Protein AF-A0A7Z2QSH8-F1 (afdb_monomer)

Structure (mmCIF, N/CA/C/O backbone):
data_AF-A0A7Z2QSH8-F1
#
_entry.id   AF-A0A7Z2QSH8-F1
#
loop_
_atom_site.group_PDB
_atom_site.id
_atom_site.type_symbol
_atom_site.label_atom_id
_atom_site.label_alt_id
_atom_site.label_comp_id
_atom_site.label_asym_id
_atom_site.label_entity_id
_atom_site.label_seq_id
_atom_site.pdbx_PDB_ins_code
_atom_site.Cartn_x
_atom_site.Cartn_y
_atom_site.Cartn_z
_atom_site.occupancy
_atom_site.B_iso_or_equiv
_atom_site.auth_seq_id
_atom_site.auth_comp_id
_atom_site.auth_asym_id
_atom_site.auth_atom_id
_atom_site.pdbx_PDB_model_num
ATOM 1 N N . MET A 1 1 ? 43.595 1.011 24.361 1.00 40.81 1 MET A N 1
ATOM 2 C CA . MET A 1 1 ? 42.381 0.171 24.296 1.00 40.81 1 MET A CA 1
ATOM 3 C C . MET A 1 1 ? 41.184 1.075 24.529 1.00 40.81 1 MET A C 1
ATOM 5 O O . MET A 1 1 ? 41.007 1.563 25.635 1.00 40.81 1 MET A O 1
ATOM 9 N N . THR A 1 2 ? 40.444 1.408 23.477 1.00 38.88 2 THR A N 1
ATOM 10 C CA . THR A 1 2 ? 39.217 2.214 23.573 1.00 38.88 2 THR A CA 1
ATOM 11 C C . THR A 1 2 ? 38.091 1.318 24.111 1.00 38.88 2 THR A C 1
ATOM 13 O O . THR A 1 2 ? 38.008 0.173 23.664 1.00 38.88 2 THR A O 1
ATOM 16 N N . PRO A 1 3 ? 37.235 1.763 25.050 1.00 52.69 3 PRO A N 1
ATOM 17 C CA . PRO A 1 3 ? 36.197 0.900 25.604 1.00 52.69 3 PRO A CA 1
ATOM 18 C C . PRO A 1 3 ? 35.146 0.595 24.534 1.00 52.69 3 PRO A C 1
ATOM 20 O O . PRO A 1 3 ? 34.620 1.510 23.894 1.00 52.69 3 PRO A O 1
ATOM 23 N N . VAL A 1 4 ? 34.825 -0.687 24.355 1.00 52.12 4 VAL A N 1
ATOM 24 C CA . VAL A 1 4 ? 33.659 -1.125 23.581 1.00 52.12 4 VAL A CA 1
ATOM 25 C C . VAL A 1 4 ? 32.424 -0.566 24.286 1.00 52.12 4 VAL A C 1
ATOM 27 O O . VAL A 1 4 ? 32.137 -0.923 25.425 1.00 52.12 4 VAL A O 1
ATOM 30 N N . LYS A 1 5 ? 31.719 0.368 23.639 1.00 51.75 5 LYS A N 1
ATOM 31 C CA . LYS A 1 5 ? 30.438 0.889 24.132 1.00 51.75 5 LYS A CA 1
ATOM 32 C C . LYS A 1 5 ? 29.437 -0.266 24.184 1.00 51.75 5 LYS A C 1
ATOM 34 O O . LYS A 1 5 ? 28.943 -0.698 23.142 1.00 51.75 5 LYS A O 1
ATOM 39 N N . ASP A 1 6 ? 29.138 -0.737 25.390 1.00 58.06 6 ASP A N 1
ATOM 40 C CA . ASP A 1 6 ? 28.085 -1.717 25.636 1.00 58.06 6 ASP A CA 1
ATOM 41 C C . ASP A 1 6 ? 26.741 -1.147 25.147 1.00 58.06 6 ASP A C 1
ATOM 43 O O . ASP A 1 6 ? 26.195 -0.180 25.683 1.00 58.06 6 ASP A O 1
ATOM 47 N N . SER A 1 7 ? 26.271 -1.689 24.025 1.00 60.16 7 SER A N 1
ATOM 48 C CA . SER A 1 7 ? 25.094 -1.216 23.286 1.00 60.16 7 SER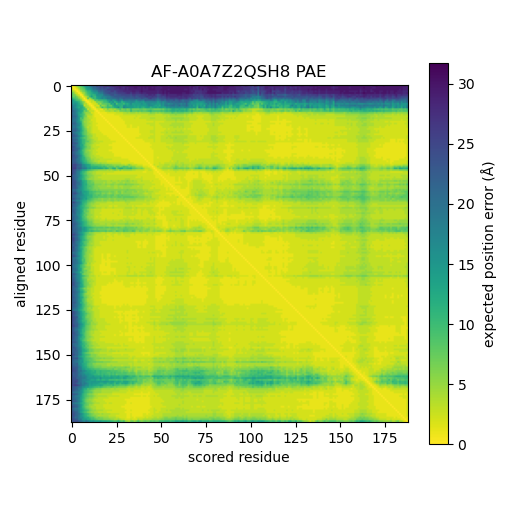 A CA 1
ATOM 49 C C . SER A 1 7 ? 23.837 -2.037 23.613 1.00 60.16 7 SER A C 1
ATOM 51 O O . SER A 1 7 ? 22.763 -1.782 23.059 1.00 60.16 7 SER A O 1
ATOM 53 N N . SER A 1 8 ? 23.955 -2.999 24.533 1.00 63.28 8 SER A N 1
ATOM 54 C CA . SER A 1 8 ? 22.965 -4.047 24.801 1.00 63.28 8 SER A CA 1
ATOM 55 C C . SER A 1 8 ? 21.590 -3.528 25.261 1.00 63.28 8 SER A C 1
ATOM 57 O O . SER A 1 8 ? 20.583 -3.965 24.702 1.00 63.28 8 SER A O 1
ATOM 59 N N . PRO A 1 9 ? 21.475 -2.534 26.170 1.00 70.44 9 PRO A N 1
ATOM 60 C CA . PRO A 1 9 ? 20.163 -2.058 26.630 1.00 70.44 9 PRO A CA 1
ATOM 61 C C . PRO A 1 9 ? 19.365 -1.328 25.539 1.00 70.44 9 PRO A C 1
ATOM 63 O O . PRO A 1 9 ? 18.140 -1.437 25.461 1.00 70.44 9 PRO A O 1
ATOM 66 N N . LYS A 1 10 ? 20.059 -0.584 24.663 1.00 68.62 10 LYS A N 1
ATOM 67 C CA . LYS A 1 10 ? 19.419 0.146 23.560 1.00 68.62 10 LYS A CA 1
ATOM 68 C C . LYS A 1 10 ? 18.902 -0.811 22.490 1.00 68.62 10 LYS A C 1
ATOM 70 O O . LYS A 1 10 ? 17.779 -0.616 22.031 1.00 68.62 10 LYS A O 1
ATOM 75 N N . ALA A 1 11 ? 19.669 -1.845 22.140 1.00 71.69 11 ALA A N 1
ATOM 76 C CA . ALA A 1 11 ? 19.260 -2.846 21.155 1.00 71.69 11 ALA A CA 1
ATOM 77 C C . ALA A 1 11 ? 17.982 -3.592 21.586 1.00 71.69 11 ALA A C 1
ATOM 79 O O . ALA A 1 11 ? 17.024 -3.646 20.818 1.00 71.69 11 ALA A O 1
ATOM 80 N N . VAL A 1 12 ? 17.913 -4.043 22.846 1.00 74.88 12 VAL A N 1
ATOM 81 C CA . VAL A 1 12 ? 16.718 -4.701 23.414 1.00 74.88 12 VAL A CA 1
ATOM 82 C C . VAL A 1 12 ? 15.492 -3.778 23.375 1.00 74.88 12 VAL A C 1
ATOM 84 O O . VAL A 1 12 ? 14.397 -4.195 23.006 1.00 74.88 12 VAL A O 1
ATOM 87 N N . SER A 1 13 ? 15.669 -2.488 23.687 1.00 80.94 13 SER A N 1
ATOM 88 C CA . SER A 1 13 ? 14.565 -1.518 23.645 1.00 80.94 13 SER A CA 1
ATOM 89 C C . SER A 1 13 ? 14.037 -1.225 22.231 1.00 80.94 13 SER A C 1
ATOM 91 O O . SER A 1 13 ? 12.863 -0.884 22.075 1.00 80.94 13 SER A O 1
ATOM 93 N N . VAL A 1 14 ? 14.887 -1.331 21.202 1.00 85.00 14 VAL A N 1
ATOM 94 C CA . VAL A 1 14 ? 14.492 -1.142 19.796 1.00 85.00 14 VAL A CA 1
ATOM 95 C C . VAL A 1 14 ? 13.719 -2.356 19.300 1.00 85.00 14 VAL A C 1
ATOM 97 O O . VAL A 1 14 ? 12.641 -2.184 18.734 1.00 85.00 14 VAL A O 1
ATOM 100 N N . ASP A 1 15 ? 14.209 -3.562 19.580 1.00 90.00 15 ASP A N 1
ATOM 101 C CA . ASP A 1 15 ? 13.538 -4.804 19.191 1.00 90.00 15 ASP A CA 1
ATOM 102 C C . ASP A 1 15 ? 12.129 -4.902 19.803 1.00 90.00 15 ASP A C 1
ATOM 104 O O . ASP A 1 15 ? 11.154 -5.141 19.091 1.00 90.00 15 ASP A O 1
ATOM 108 N N . ALA A 1 16 ? 11.969 -4.556 21.086 1.00 93.75 16 ALA A N 1
ATOM 109 C CA . ALA A 1 16 ? 10.652 -4.510 21.727 1.00 93.75 16 ALA A CA 1
ATOM 110 C C . ALA A 1 16 ? 9.677 -3.529 21.039 1.00 93.75 16 ALA A C 1
ATOM 112 O O . ALA A 1 16 ? 8.488 -3.822 20.882 1.00 93.75 16 ALA A O 1
ATOM 113 N N . LYS A 1 17 ? 10.162 -2.364 20.584 1.00 95.75 17 LYS A N 1
ATOM 114 C CA . LYS A 1 17 ? 9.340 -1.395 19.835 1.00 95.75 17 LYS A CA 1
ATOM 115 C C . LYS A 1 17 ? 8.949 -1.929 18.460 1.00 95.75 17 LYS A C 1
ATOM 117 O O . LYS A 1 17 ? 7.797 -1.769 18.060 1.00 95.75 17 LYS A O 1
ATOM 122 N N . GLN A 1 18 ? 9.883 -2.567 17.760 1.00 97.38 18 GLN A N 1
ATOM 123 C CA . GLN A 1 18 ? 9.642 -3.171 16.451 1.00 97.38 18 GLN A CA 1
ATOM 124 C C . GLN A 1 18 ? 8.636 -4.324 16.553 1.00 97.38 18 GLN A C 1
ATOM 126 O O . GLN A 1 18 ? 7.674 -4.369 15.789 1.00 97.38 18 GLN A O 1
ATOM 131 N N . GLN A 1 19 ? 8.786 -5.200 17.549 1.00 97.06 19 GLN A N 1
ATOM 132 C CA . GLN A 1 19 ? 7.832 -6.269 17.859 1.00 97.06 19 GLN A CA 1
ATOM 133 C C . GLN A 1 19 ? 6.434 -5.723 18.134 1.00 97.06 19 GLN A C 1
ATOM 135 O O . GLN A 1 19 ? 5.462 -6.186 17.534 1.00 97.06 19 GLN A O 1
ATOM 140 N N . LYS A 1 20 ? 6.332 -4.695 18.985 1.00 97.75 20 LYS A N 1
ATOM 141 C CA . LYS A 1 20 ? 5.057 -4.033 19.267 1.00 97.75 20 LYS A CA 1
ATOM 142 C C . LYS A 1 20 ? 4.430 -3.471 17.992 1.00 97.75 20 LYS A C 1
ATOM 144 O O . LYS A 1 20 ? 3.243 -3.676 17.759 1.00 97.75 20 LYS A O 1
ATOM 149 N N . ARG A 1 21 ? 5.222 -2.812 17.139 1.00 98.12 21 ARG A N 1
ATOM 150 C CA . ARG A 1 21 ? 4.737 -2.257 15.871 1.00 98.12 21 ARG A CA 1
ATOM 151 C C . ARG A 1 21 ? 4.165 -3.342 14.955 1.00 98.12 21 ARG A C 1
ATOM 153 O O . ARG A 1 21 ? 3.065 -3.168 14.436 1.00 98.12 21 ARG A O 1
ATOM 160 N N . ARG A 1 22 ? 4.869 -4.472 14.810 1.00 98.12 22 ARG A N 1
ATOM 161 C CA . ARG A 1 22 ? 4.390 -5.630 14.035 1.00 98.12 22 ARG A CA 1
ATOM 162 C C . ARG A 1 22 ? 3.078 -6.176 14.593 1.00 98.12 22 AR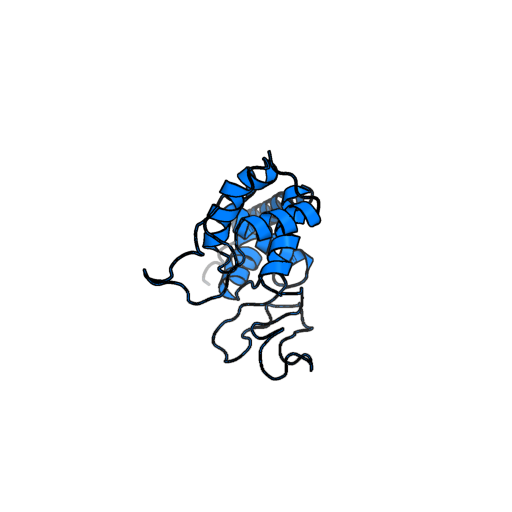G A C 1
ATOM 164 O O . ARG A 1 22 ? 2.153 -6.409 13.825 1.00 98.12 22 ARG A O 1
ATOM 171 N N . ALA A 1 23 ? 2.986 -6.335 15.913 1.00 98.25 23 ALA A N 1
ATOM 172 C CA . ALA A 1 23 ? 1.783 -6.837 16.571 1.00 98.25 23 ALA A CA 1
ATOM 173 C C . ALA A 1 23 ? 0.573 -5.913 16.358 1.00 98.25 23 ALA A C 1
ATOM 175 O O . ALA A 1 23 ? -0.503 -6.389 16.006 1.00 98.25 23 ALA A O 1
ATOM 176 N N . GLU A 1 24 ? 0.750 -4.597 16.500 1.00 98.31 24 GLU A N 1
ATOM 177 C CA . GLU A 1 24 ? -0.326 -3.634 16.240 1.00 98.31 24 GLU A CA 1
ATOM 178 C C . GLU A 1 24 ? -0.782 -3.673 14.771 1.00 98.31 24 GLU A C 1
ATOM 180 O O . GLU A 1 24 ? -1.979 -3.660 14.493 1.00 98.31 24 GLU A O 1
ATOM 185 N N . ASN A 1 25 ? 0.152 -3.755 13.819 1.00 98.50 25 ASN A N 1
ATOM 186 C CA . ASN A 1 25 ? -0.191 -3.807 12.395 1.00 98.50 25 ASN A CA 1
ATOM 187 C C . ASN A 1 25 ? -0.875 -5.130 12.021 1.00 98.50 25 ASN A C 1
ATOM 189 O O . ASN A 1 25 ? -1.852 -5.121 11.271 1.00 98.50 25 ASN A O 1
ATOM 193 N N . ALA A 1 26 ? -0.431 -6.247 12.601 1.00 98.38 26 ALA A N 1
ATOM 194 C CA . ALA A 1 26 ? -1.089 -7.540 12.459 1.00 98.38 26 ALA A CA 1
ATOM 195 C C . ALA A 1 26 ? -2.509 -7.542 13.048 1.00 98.38 26 ALA A C 1
ATOM 197 O O . ALA A 1 26 ? -3.390 -8.218 12.518 1.00 98.38 26 ALA A O 1
ATOM 198 N N . GLU A 1 27 ? -2.762 -6.772 14.110 1.00 98.50 27 GLU A N 1
ATOM 199 C CA . GLU A 1 27 ? -4.108 -6.619 14.665 1.00 98.50 27 GLU A CA 1
ATOM 200 C C . GLU A 1 27 ? -5.034 -5.876 13.695 1.00 98.50 27 GLU A C 1
ATOM 202 O O . GLU A 1 27 ? -6.140 -6.342 13.422 1.00 98.50 27 GLU A O 1
ATOM 207 N N . PHE A 1 28 ? -4.569 -4.783 13.080 1.00 98.50 28 PHE A N 1
ATOM 208 C CA . PHE A 1 28 ? -5.354 -4.080 12.060 1.00 98.50 28 PHE A CA 1
ATOM 209 C C . PHE A 1 28 ? -5.682 -4.961 10.855 1.00 98.50 28 PHE A C 1
ATOM 211 O O . PHE A 1 28 ? -6.788 -4.864 10.326 1.00 98.50 28 PHE A O 1
ATOM 218 N N . LEU A 1 29 ? -4.780 -5.866 10.458 1.00 97.94 29 LEU A N 1
ATOM 219 C CA . LEU A 1 29 ? -5.052 -6.827 9.387 1.00 97.94 29 LEU A CA 1
ATOM 220 C C . LEU A 1 29 ? -6.231 -7.754 9.695 1.00 97.94 29 LEU A C 1
ATOM 222 O O . LEU A 1 29 ? -6.793 -8.311 8.763 1.00 97.94 29 LEU A O 1
ATOM 226 N N . LYS A 1 30 ? -6.651 -7.935 10.952 1.00 98.06 30 LYS A N 1
ATOM 227 C CA . LYS A 1 30 ? -7.844 -8.739 11.280 1.00 98.06 30 LYS A CA 1
ATOM 228 C C . LYS A 1 30 ? -9.151 -8.003 10.981 1.00 98.06 30 LYS A C 1
ATOM 230 O O . LYS A 1 30 ? -10.191 -8.644 10.841 1.00 98.06 30 LYS A O 1
ATOM 235 N N . ASN A 1 31 ? -9.118 -6.676 10.869 1.00 98.38 31 ASN A N 1
ATOM 236 C CA . ASN A 1 31 ? -10.303 -5.880 10.584 1.00 98.38 31 ASN A CA 1
ATOM 237 C C . ASN A 1 31 ? -10.725 -6.044 9.112 1.00 98.38 31 ASN A C 1
ATOM 239 O O . ASN A 1 31 ? -9.942 -5.806 8.192 1.00 98.38 31 ASN A O 1
ATOM 243 N N . LYS A 1 32 ? -11.993 -6.409 8.882 1.00 98.00 32 LYS A N 1
ATOM 244 C CA . LYS A 1 32 ? -12.532 -6.655 7.534 1.00 98.00 32 LYS A CA 1
ATOM 245 C C . LYS A 1 32 ? -12.439 -5.444 6.598 1.00 98.00 32 LYS A C 1
ATOM 247 O O . LYS A 1 32 ? -12.162 -5.619 5.420 1.00 98.00 32 LYS A O 1
ATOM 252 N N . ASN A 1 33 ? -12.626 -4.229 7.118 1.00 98.38 33 ASN A N 1
ATOM 253 C CA . ASN A 1 33 ? -12.543 -3.006 6.324 1.00 98.38 33 ASN A CA 1
ATOM 254 C C . ASN A 1 33 ? -11.089 -2.734 5.927 1.00 98.38 33 ASN A C 1
ATOM 256 O O . ASN A 1 33 ? -10.820 -2.324 4.805 1.00 98.38 33 ASN A O 1
ATOM 260 N N . VAL A 1 34 ? -10.136 -3.025 6.818 1.00 98.56 34 VAL A N 1
ATOM 261 C CA . VAL A 1 34 ? -8.708 -2.925 6.493 1.00 98.56 34 VAL A CA 1
ATOM 262 C C . VAL A 1 34 ? -8.348 -3.900 5.376 1.00 98.56 34 VAL A C 1
ATOM 264 O O . VAL A 1 34 ? -7.791 -3.473 4.368 1.00 98.56 34 VAL A O 1
ATOM 267 N N . LYS A 1 35 ? -8.733 -5.177 5.502 1.00 98.19 35 LYS A N 1
ATOM 268 C CA . LYS A 1 35 ? -8.505 -6.189 4.455 1.00 98.19 35 LYS A CA 1
ATOM 269 C C . LYS A 1 35 ? -9.119 -5.792 3.112 1.00 98.19 35 LYS A C 1
ATOM 271 O O . LYS A 1 35 ? -8.401 -5.732 2.121 1.00 98.19 35 LYS A O 1
ATOM 276 N N . ALA A 1 36 ? -10.402 -5.430 3.104 1.00 98.38 36 ALA A N 1
ATOM 277 C CA . ALA A 1 36 ? -11.101 -5.025 1.887 1.00 98.38 36 ALA A CA 1
ATOM 278 C C . ALA A 1 36 ? -10.431 -3.823 1.203 1.00 98.38 36 ALA A C 1
ATOM 280 O O . ALA A 1 36 ? -10.360 -3.753 -0.023 1.00 98.38 36 ALA A O 1
ATOM 281 N N . PHE A 1 37 ? -9.891 -2.880 1.979 1.00 98.50 37 PHE A N 1
ATOM 282 C CA . PHE A 1 37 ? -9.163 -1.742 1.425 1.00 98.50 37 PHE A CA 1
ATOM 283 C C . PHE A 1 37 ? -7.803 -2.124 0.842 1.00 98.50 37 PHE A C 1
ATOM 285 O O . PHE A 1 37 ? -7.431 -1.602 -0.203 1.00 98.50 37 PHE A O 1
ATOM 292 N N . LEU A 1 38 ? -7.065 -3.040 1.476 1.00 98.31 38 LEU A N 1
ATOM 293 C CA . LEU A 1 38 ? -5.823 -3.568 0.904 1.00 98.31 38 LEU A CA 1
ATOM 294 C C . LEU A 1 38 ? -6.093 -4.301 -0.418 1.00 98.31 38 LEU A C 1
ATOM 296 O O . LEU A 1 38 ? -5.362 -4.109 -1.389 1.00 98.31 38 LEU A O 1
ATOM 300 N N . ASP A 1 39 ? -7.175 -5.072 -0.490 1.00 98.06 39 ASP A N 1
ATOM 301 C CA . ASP A 1 39 ? -7.598 -5.732 -1.728 1.00 98.06 39 ASP A CA 1
ATOM 302 C C . ASP A 1 39 ? -8.000 -4.713 -2.806 1.00 98.06 39 ASP A C 1
ATOM 304 O O . ASP A 1 39 ? -7.620 -4.848 -3.970 1.00 98.06 39 ASP A O 1
ATOM 308 N N . THR A 1 40 ? -8.668 -3.630 -2.398 1.00 98.00 40 THR A N 1
ATOM 309 C CA . THR A 1 40 ? -8.990 -2.495 -3.275 1.00 98.00 40 THR A CA 1
ATOM 310 C C . THR A 1 40 ? -7.727 -1.838 -3.826 1.00 98.00 40 THR A C 1
ATOM 312 O O . THR A 1 40 ? -7.629 -1.650 -5.036 1.00 98.00 40 THR A O 1
ATOM 315 N N . LEU A 1 41 ? -6.741 -1.538 -2.969 1.00 96.56 41 LEU A N 1
ATOM 316 C CA . LEU A 1 41 ? -5.447 -0.974 -3.374 1.00 96.56 41 LEU A CA 1
ATOM 317 C C . LEU A 1 41 ? -4.749 -1.861 -4.407 1.00 96.56 41 LEU A C 1
ATOM 319 O O . LEU A 1 41 ? -4.290 -1.362 -5.429 1.00 96.56 41 LEU A O 1
ATOM 323 N N . ALA A 1 42 ? -4.708 -3.172 -4.167 1.00 94.44 42 ALA A N 1
ATOM 324 C CA . ALA A 1 42 ? -4.097 -4.123 -5.090 1.00 94.44 42 ALA A CA 1
ATOM 325 C C . ALA A 1 42 ? -4.743 -4.079 -6.482 1.00 94.44 42 ALA A C 1
ATOM 327 O O . ALA A 1 42 ? -4.044 -4.087 -7.497 1.00 94.44 42 ALA A O 1
ATOM 328 N N . GLN A 1 43 ? -6.077 -4.003 -6.524 1.00 94.38 43 GLN A N 1
ATOM 329 C CA . GLN A 1 43 ? -6.822 -3.939 -7.774 1.00 94.38 43 GLN A CA 1
ATOM 330 C C . GLN A 1 43 ? -6.579 -2.624 -8.523 1.00 94.38 43 GLN A C 1
ATOM 332 O O . GLN A 1 43 ? -6.318 -2.666 -9.724 1.00 94.38 43 GLN A O 1
ATOM 337 N N . VAL A 1 44 ? -6.636 -1.473 -7.844 1.00 92.56 44 VAL A N 1
ATOM 338 C CA . VAL A 1 44 ? -6.479 -0.164 -8.510 1.00 92.56 44 VAL A CA 1
ATOM 339 C C . VAL A 1 44 ? -5.035 0.126 -8.925 1.00 92.56 44 VAL A C 1
ATOM 341 O O . VAL A 1 44 ? -4.817 0.792 -9.931 1.00 92.56 44 VAL A O 1
ATOM 344 N N . GLU A 1 45 ? -4.048 -0.401 -8.198 1.00 86.62 45 GLU A N 1
ATOM 345 C CA . GLU A 1 45 ? -2.627 -0.306 -8.568 1.00 86.62 45 GLU A CA 1
ATOM 346 C C . GLU A 1 45 ? -2.237 -1.325 -9.659 1.00 86.62 45 GLU A C 1
ATOM 348 O O . GLU A 1 45 ? -1.161 -1.229 -10.250 1.00 86.62 45 GLU A O 1
ATOM 353 N N . GLY A 1 46 ? -3.084 -2.329 -9.929 1.00 83.75 46 GLY A N 1
ATOM 354 C CA . GLY A 1 46 ? -2.798 -3.400 -10.891 1.00 83.75 46 GLY A CA 1
ATOM 355 C C . GLY A 1 46 ? -1.633 -4.310 -10.474 1.00 83.75 46 GLY A C 1
ATOM 356 O O . GLY A 1 46 ? -1.008 -4.959 -11.319 1.00 83.75 46 GLY A O 1
ATOM 357 N N . GLY A 1 47 ? -1.312 -4.335 -9.178 1.00 81.00 47 GLY A N 1
ATOM 358 C CA . GLY A 1 47 ? -0.194 -5.075 -8.608 1.00 81.00 47 GLY A CA 1
ATOM 359 C C . GLY A 1 47 ? -0.591 -6.461 -8.099 1.00 81.00 47 GLY A C 1
ATOM 360 O O . GLY A 1 47 ? -1.695 -6.691 -7.614 1.00 81.00 47 GLY A O 1
ATOM 361 N N . ASN A 1 48 ? 0.357 -7.392 -8.136 1.00 93.06 48 ASN A N 1
ATOM 362 C CA . ASN A 1 48 ? 0.329 -8.604 -7.318 1.00 93.06 48 ASN A CA 1
ATOM 363 C C . ASN A 1 48 ? 1.570 -8.627 -6.413 1.00 93.06 48 ASN A C 1
ATOM 365 O O . ASN A 1 48 ? 2.446 -7.770 -6.543 1.00 93.06 48 ASN A O 1
ATOM 369 N N . TYR A 1 49 ? 1.663 -9.600 -5.506 1.00 97.56 49 TYR A N 1
ATOM 370 C CA . TYR A 1 49 ? 2.774 -9.682 -4.549 1.00 97.56 49 TYR A CA 1
ATOM 371 C C . TYR A 1 49 ? 4.165 -9.781 -5.189 1.00 97.56 49 TYR A C 1
ATOM 373 O O . TYR A 1 49 ? 5.142 -9.470 -4.518 1.00 97.56 49 TYR A O 1
ATOM 381 N N . HIS A 1 50 ? 4.253 -10.121 -6.474 1.00 97.31 50 HIS A N 1
ATOM 382 C CA . HIS A 1 50 ? 5.490 -10.323 -7.227 1.00 97.31 50 HIS A CA 1
ATOM 383 C C . HIS A 1 50 ? 5.658 -9.337 -8.386 1.00 97.31 50 HIS A C 1
ATOM 385 O O . HIS A 1 50 ? 6.543 -9.514 -9.220 1.00 97.31 50 HIS A O 1
ATOM 391 N N . ALA A 1 51 ? 4.824 -8.300 -8.471 1.00 96.50 51 ALA A N 1
ATOM 392 C CA . ALA A 1 51 ? 4.836 -7.339 -9.568 1.00 96.50 51 ALA A CA 1
ATOM 393 C C . ALA A 1 51 ? 5.901 -6.259 -9.349 1.00 96.50 51 ALA A C 1
ATOM 395 O O . ALA A 1 51 ? 6.028 -5.701 -8.266 1.00 96.50 51 ALA A O 1
ATOM 396 N 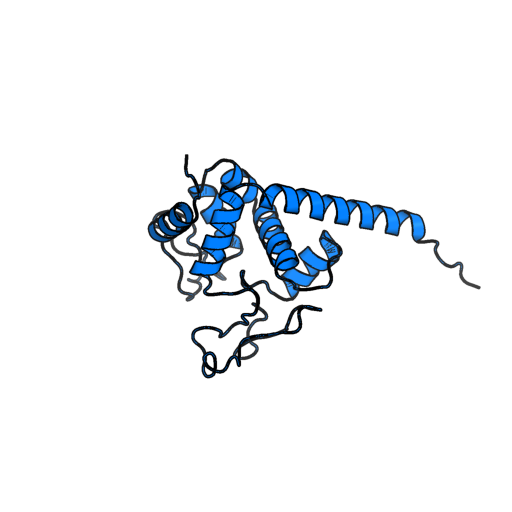N . LYS A 1 52 ? 6.639 -5.895 -10.392 1.00 96.31 52 LYS A N 1
ATOM 397 C CA . LYS A 1 52 ? 7.469 -4.684 -10.432 1.00 96.31 52 LYS A CA 1
ATOM 398 C C . LYS A 1 52 ? 6.760 -3.626 -11.266 1.00 96.31 52 LYS A C 1
ATOM 400 O O . LYS A 1 52 ? 5.920 -3.957 -12.104 1.00 96.31 52 LYS A O 1
ATOM 405 N N . PHE A 1 53 ? 7.139 -2.362 -11.100 1.00 93.75 53 PHE A N 1
ATOM 406 C CA . PHE A 1 53 ? 6.681 -1.304 -11.998 1.00 93.75 53 PHE A CA 1
ATOM 407 C C . PHE A 1 53 ? 6.863 -1.710 -13.473 1.00 93.75 53 PHE A C 1
ATOM 409 O O . PHE A 1 53 ? 7.932 -2.191 -13.858 1.00 93.75 53 PHE A O 1
ATOM 416 N N . GLY A 1 54 ? 5.818 -1.544 -14.285 1.00 91.38 54 GLY A N 1
ATOM 417 C CA . GLY A 1 54 ? 5.753 -2.047 -15.664 1.00 91.38 54 GLY A CA 1
ATOM 418 C C . GLY A 1 54 ? 4.964 -3.348 -15.836 1.00 91.38 54 GLY A C 1
ATOM 419 O O . GLY A 1 54 ? 4.613 -3.705 -16.963 1.00 91.38 54 GLY A O 1
ATOM 420 N N . TYR A 1 55 ? 4.641 -4.053 -14.750 1.00 92.00 55 TYR A N 1
ATOM 421 C CA . TYR A 1 55 ? 3.719 -5.185 -14.802 1.00 92.00 55 TYR A CA 1
ATOM 422 C C . TYR A 1 55 ? 2.342 -4.742 -15.331 1.00 92.00 55 TYR A C 1
ATOM 424 O O . TYR A 1 55 ? 1.855 -3.668 -14.994 1.00 92.00 55 TYR A O 1
ATOM 432 N N . GLY A 1 56 ? 1.738 -5.547 -16.209 1.00 90.62 56 GLY A N 1
ATOM 433 C CA . GLY A 1 56 ? 0.425 -5.284 -16.811 1.00 90.62 56 GLY A CA 1
ATOM 434 C C . GLY A 1 56 ? 0.408 -4.365 -18.042 1.00 90.62 56 GLY A C 1
ATOM 435 O O . GLY A 1 56 ? -0.535 -4.449 -18.825 1.00 90.62 56 GLY A O 1
ATOM 436 N N . TRP A 1 57 ? 1.437 -3.539 -18.276 1.00 91.12 57 TRP A N 1
ATOM 437 C CA . TRP A 1 57 ? 1.398 -2.549 -19.370 1.00 91.12 57 TRP A CA 1
ATOM 438 C C . TRP A 1 57 ? 2.706 -2.362 -20.148 1.00 91.12 57 TRP A C 1
ATOM 440 O O . TRP A 1 57 ? 2.662 -2.047 -21.337 1.00 91.12 57 TRP A O 1
ATOM 450 N N . ALA A 1 58 ? 3.875 -2.577 -19.542 1.00 93.00 58 ALA A N 1
ATOM 451 C CA . ALA A 1 58 ? 5.143 -2.347 -20.228 1.00 93.00 58 ALA A CA 1
ATOM 452 C C . ALA A 1 58 ? 5.539 -3.519 -21.138 1.00 93.00 58 ALA A C 1
ATOM 454 O O . ALA A 1 58 ? 5.204 -4.680 -20.890 1.00 93.00 58 ALA A O 1
ATOM 455 N N . ALA A 1 59 ? 6.326 -3.241 -22.181 1.00 94.88 59 ALA A N 1
ATOM 456 C CA . ALA A 1 59 ? 6.821 -4.273 -23.091 1.00 94.88 59 ALA A CA 1
ATOM 457 C C . ALA A 1 59 ? 7.508 -5.426 -22.327 1.00 94.88 59 ALA A C 1
ATOM 459 O O . ALA A 1 59 ? 8.375 -5.202 -21.477 1.00 94.88 59 ALA A O 1
ATOM 460 N N . GLY A 1 60 ? 7.104 -6.664 -22.626 1.00 91.56 60 GLY A N 1
ATOM 461 C CA . GLY A 1 60 ? 7.592 -7.873 -21.951 1.00 91.56 60 GLY A CA 1
ATOM 462 C C . GLY A 1 60 ? 6.857 -8.252 -20.656 1.00 91.56 60 GLY A C 1
ATOM 463 O O . GLY A 1 60 ? 7.226 -9.244 -20.036 1.00 91.56 60 GLY A O 1
ATOM 464 N N . TRP A 1 61 ? 5.807 -7.534 -20.230 1.00 92.25 61 TRP A N 1
ATOM 465 C CA . TRP A 1 61 ? 5.072 -7.911 -19.010 1.00 92.25 61 TRP A CA 1
ATOM 466 C C . TRP A 1 61 ? 4.468 -9.321 -19.090 1.00 92.25 61 TRP A C 1
ATOM 468 O O . TRP A 1 61 ? 4.555 -10.077 -18.127 1.00 92.25 61 TRP A O 1
ATOM 478 N N . LYS A 1 62 ? 3.943 -9.714 -20.261 1.00 93.06 62 LYS A N 1
ATOM 479 C CA . LYS A 1 62 ? 3.365 -11.050 -20.495 1.00 93.06 62 LYS A CA 1
ATOM 480 C C . LYS A 1 62 ? 4.381 -12.189 -20.372 1.00 93.06 62 LYS A C 1
ATOM 482 O O . LYS A 1 62 ? 3.977 -13.327 -20.184 1.00 93.06 62 LYS A O 1
ATOM 487 N N . SER A 1 63 ? 5.680 -11.897 -20.473 1.00 93.94 63 SER A N 1
ATOM 488 C CA . SER A 1 63 ? 6.748 -12.886 -20.290 1.00 93.94 63 SER A CA 1
ATOM 489 C C . SER A 1 63 ? 7.304 -12.907 -18.861 1.00 93.94 63 SER A C 1
ATOM 491 O O . SER A 1 63 ? 8.364 -13.483 -18.642 1.00 93.94 63 SER A O 1
ATOM 493 N N . GLY A 1 64 ? 6.671 -12.212 -17.908 1.00 92.25 64 GLY A N 1
ATOM 494 C CA . GLY A 1 64 ? 7.165 -12.107 -16.530 1.00 92.25 64 GLY A CA 1
ATOM 495 C C . GLY A 1 64 ? 8.388 -11.198 -16.366 1.00 92.25 64 GLY A C 1
ATOM 496 O O . GLY A 1 64 ? 9.030 -11.200 -15.324 1.00 92.25 64 GLY A O 1
ATOM 497 N N . LYS A 1 65 ? 8.739 -10.376 -17.367 1.00 95.00 65 LYS A N 1
ATOM 498 C CA . LYS A 1 65 ? 9.920 -9.492 -17.280 1.00 95.00 65 LYS A CA 1
ATOM 499 C C . LYS A 1 65 ? 9.853 -8.521 -16.094 1.00 95.00 65 LYS A C 1
ATOM 501 O O . LYS A 1 65 ? 10.877 -8.151 -15.529 1.00 95.00 65 LYS A O 1
ATOM 506 N N . TRP A 1 66 ? 8.643 -8.096 -15.740 1.00 95.81 66 TRP A N 1
ATOM 507 C CA . TRP A 1 66 ? 8.377 -7.139 -14.667 1.00 95.81 66 TRP A CA 1
ATOM 508 C C . TRP A 1 66 ? 7.838 -7.836 -13.419 1.00 95.81 66 TRP A C 1
ATOM 510 O O . TRP A 1 66 ? 6.944 -7.313 -12.763 1.00 95.81 66 TRP A O 1
ATOM 520 N N . THR A 1 67 ? 8.369 -9.017 -13.101 1.00 96.88 67 THR A N 1
ATOM 521 C CA . THR A 1 67 ? 8.089 -9.729 -11.851 1.00 96.88 67 THR A CA 1
ATOM 522 C C . THR A 1 67 ? 9.374 -10.070 -11.097 1.00 96.88 67 THR A C 1
ATOM 524 O O . THR A 1 67 ? 10.478 -9.878 -11.609 1.00 96.88 67 THR A O 1
ATOM 527 N N . PHE A 1 68 ? 9.246 -10.558 -9.867 1.00 97.62 68 PHE A N 1
ATOM 528 C CA . PHE A 1 68 ? 10.352 -11.075 -9.058 1.00 97.62 68 PHE A CA 1
ATOM 529 C C . PHE A 1 68 ? 9.936 -12.350 -8.320 1.00 97.62 68 PHE A C 1
ATOM 531 O O . PHE A 1 68 ? 8.752 -12.570 -8.095 1.00 97.62 68 PHE A O 1
ATOM 538 N N . SER A 1 69 ? 10.906 -13.185 -7.949 1.00 97.25 69 SER A N 1
ATOM 539 C CA . SER A 1 69 ? 10.683 -14.410 -7.164 1.00 97.25 69 SER A CA 1
ATOM 540 C C . SER A 1 69 ? 11.496 -14.458 -5.870 1.00 97.25 69 SER A C 1
ATOM 542 O O . SER A 1 69 ? 11.173 -15.232 -4.979 1.00 97.25 69 SER A O 1
ATOM 544 N N . ASP A 1 70 ? 12.561 -13.660 -5.772 1.00 97.94 70 ASP A N 1
ATOM 545 C CA . ASP A 1 70 ? 13.332 -13.507 -4.542 1.00 97.94 70 ASP A CA 1
ATOM 546 C C . ASP A 1 70 ? 12.650 -12.477 -3.637 1.00 97.94 70 ASP A C 1
ATOM 548 O O . ASP A 1 70 ? 12.561 -11.296 -3.974 1.00 97.94 70 ASP A O 1
ATOM 552 N N . GLU A 1 71 ? 12.160 -12.951 -2.498 1.00 98.38 71 GLU A N 1
ATOM 553 C CA . GLU A 1 71 ? 11.501 -12.148 -1.470 1.00 98.38 71 GLU A CA 1
ATOM 554 C C . GLU A 1 71 ? 12.435 -11.826 -0.298 1.00 98.38 71 GLU A C 1
ATOM 556 O O . GLU A 1 71 ? 12.009 -11.192 0.662 1.00 98.38 71 GLU A O 1
ATOM 561 N N . SER A 1 72 ? 13.708 -12.236 -0.332 1.00 98.31 72 SER A N 1
ATOM 562 C CA . SER A 1 72 ? 14.651 -11.980 0.768 1.00 98.31 72 SER A CA 1
ATOM 563 C C . SER A 1 72 ? 14.983 -10.496 0.951 1.00 98.31 72 SER A C 1
ATOM 565 O O . SER A 1 72 ? 15.525 -10.099 1.980 1.00 98.31 72 SER A O 1
ATOM 567 N N . THR A 1 73 ? 14.654 -9.667 -0.043 1.00 98.44 73 THR A N 1
ATOM 568 C CA . THR A 1 73 ? 14.842 -8.220 -0.037 1.00 98.44 73 THR A CA 1
ATOM 569 C C . THR A 1 73 ? 13.894 -7.547 -1.033 1.00 98.44 73 THR A C 1
ATOM 571 O O . THR A 1 73 ? 13.259 -8.201 -1.858 1.00 98.44 73 THR A O 1
ATOM 574 N N . HIS A 1 74 ? 13.810 -6.216 -1.006 1.00 98.38 74 HIS A N 1
ATOM 575 C CA . HIS A 1 74 ? 13.051 -5.474 -2.010 1.00 98.38 74 HIS A CA 1
ATOM 576 C C . HIS A 1 74 ? 13.679 -5.640 -3.416 1.00 98.38 74 HIS A C 1
ATOM 578 O O . HIS A 1 74 ? 14.858 -5.313 -3.594 1.00 98.38 74 HIS A O 1
ATOM 584 N N . PRO A 1 75 ? 12.909 -5.979 -4.470 1.00 97.94 75 PRO A N 1
ATOM 585 C CA . PRO A 1 75 ? 13.416 -6.399 -5.793 1.00 97.94 75 PRO A CA 1
ATOM 586 C C . PRO A 1 75 ? 14.051 -5.291 -6.660 1.00 97.94 75 PRO A C 1
ATOM 588 O O . PRO A 1 75 ? 14.323 -5.491 -7.847 1.00 97.94 75 PRO A O 1
ATOM 591 N N . GLY A 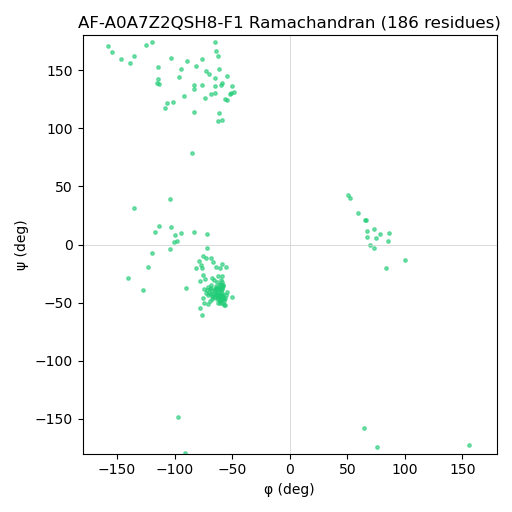1 76 ? 14.273 -4.097 -6.108 1.00 96.44 76 GLY A N 1
ATOM 592 C CA . GLY A 1 76 ? 14.805 -2.947 -6.842 1.00 96.44 76 GLY A CA 1
ATOM 593 C C . GLY A 1 76 ? 13.901 -2.399 -7.968 1.00 96.44 76 GLY A C 1
ATOM 594 O O . GLY A 1 76 ? 12.685 -2.569 -7.930 1.00 96.44 76 GLY A O 1
ATOM 595 N N . PRO A 1 77 ? 14.481 -1.678 -8.946 1.00 96.31 77 PRO A N 1
ATOM 596 C CA . PRO A 1 77 ? 13.730 -0.896 -9.929 1.00 96.31 77 PRO A CA 1
ATOM 597 C C . PRO A 1 77 ? 13.004 -1.743 -10.981 1.00 96.31 77 PRO A C 1
ATOM 599 O O . PRO A 1 77 ? 13.475 -2.822 -11.348 1.00 96.31 77 PRO A O 1
ATOM 602 N N . GLY A 1 78 ? 11.872 -1.233 -11.474 1.00 94.44 78 GLY A N 1
ATOM 603 C CA . GLY A 1 78 ? 11.083 -1.819 -12.565 1.00 94.44 78 GLY A CA 1
ATOM 604 C C . GLY A 1 78 ? 11.376 -1.198 -13.938 1.00 94.44 78 GLY A C 1
ATOM 605 O O . GLY A 1 78 ? 12.502 -0.782 -14.221 1.00 94.44 78 GLY A O 1
ATOM 606 N N . PHE A 1 79 ? 10.359 -1.151 -14.803 1.00 94.06 79 PHE A N 1
ATOM 607 C CA . PHE A 1 79 ? 10.448 -0.639 -16.172 1.00 94.06 79 PHE A CA 1
ATOM 608 C C . PHE A 1 79 ? 11.088 0.751 -16.238 1.00 94.06 79 PHE A C 1
ATOM 610 O O . PHE A 1 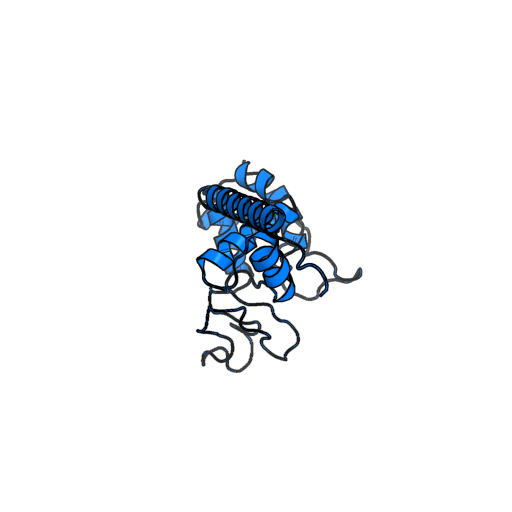79 ? 10.715 1.663 -15.504 1.00 94.06 79 PHE A O 1
ATOM 617 N N . GLY A 1 80 ? 12.077 0.898 -17.124 1.00 92.31 80 GLY A N 1
ATOM 618 C CA . GLY A 1 80 ? 12.799 2.152 -17.354 1.00 92.31 80 GLY A CA 1
ATOM 619 C C . GLY A 1 80 ? 13.712 2.607 -16.211 1.00 92.31 80 GLY A C 1
ATOM 620 O O . GLY A 1 80 ? 14.334 3.655 -16.337 1.00 92.31 80 GLY A O 1
ATOM 621 N N . GLY A 1 81 ? 13.803 1.869 -15.098 1.00 92.06 81 GLY A N 1
ATOM 622 C CA . GLY A 1 81 ? 14.622 2.273 -13.951 1.00 92.06 81 GLY A CA 1
ATOM 623 C C . GLY A 1 81 ? 14.123 3.524 -13.215 1.00 92.06 81 GLY A C 1
ATOM 624 O O . GLY A 1 81 ? 14.803 4.009 -12.316 1.00 92.06 81 GLY A O 1
ATOM 625 N N . SER A 1 82 ? 12.952 4.048 -13.583 1.00 85.81 82 SER A N 1
ATOM 626 C CA . SER A 1 82 ? 12.429 5.339 -13.118 1.00 85.81 82 SER A CA 1
ATOM 627 C C 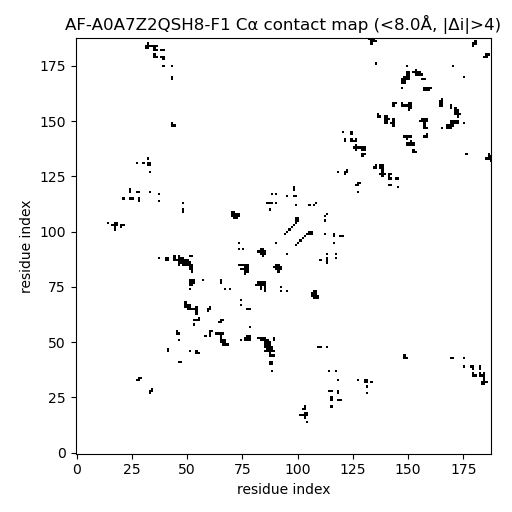. SER A 1 82 ? 11.891 5.299 -11.689 1.00 85.81 82 SER A C 1
ATOM 629 O O . SER A 1 82 ? 11.881 6.313 -10.996 1.00 85.81 82 SER A O 1
ATOM 631 N N . THR A 1 83 ? 11.444 4.128 -11.237 1.00 92.81 83 THR A N 1
ATOM 632 C CA . THR A 1 83 ? 10.933 3.915 -9.885 1.00 92.81 83 THR A CA 1
ATOM 633 C C . THR A 1 83 ? 11.264 2.517 -9.378 1.00 92.81 83 THR A C 1
ATOM 635 O O . THR A 1 83 ? 11.526 1.579 -10.137 1.00 92.81 83 THR A O 1
ATOM 638 N N . THR A 1 84 ? 11.231 2.390 -8.054 1.00 96.56 84 THR A N 1
ATOM 639 C CA . THR A 1 84 ? 11.357 1.123 -7.327 1.00 96.56 84 THR A CA 1
ATOM 640 C C . THR A 1 84 ? 10.018 0.623 -6.804 1.00 96.56 84 THR A C 1
ATOM 642 O O . THR A 1 84 ? 10.015 -0.250 -5.957 1.00 96.56 84 THR A O 1
ATOM 645 N N . ALA A 1 85 ? 8.890 1.153 -7.277 1.00 95.19 85 ALA A N 1
ATOM 646 C CA . ALA A 1 85 ? 7.576 0.621 -6.933 1.00 95.19 85 ALA A CA 1
ATOM 647 C C . ALA A 1 85 ? 7.478 -0.876 -7.288 1.00 95.19 85 ALA A C 1
ATOM 649 O O . ALA A 1 85 ? 7.800 -1.290 -8.409 1.00 95.19 85 ALA A O 1
ATOM 650 N N . SER A 1 86 ? 7.128 -1.709 -6.308 1.00 97.00 86 SER A N 1
ATOM 651 C CA . SER A 1 86 ? 6.986 -3.161 -6.461 1.00 97.00 86 SER A CA 1
ATOM 652 C C . SER A 1 86 ? 6.010 -3.749 -5.440 1.00 97.00 86 SER A C 1
ATOM 654 O O . SER A 1 86 ? 5.650 -3.121 -4.445 1.00 97.00 86 SER A O 1
ATOM 656 N N . GLY A 1 87 ? 5.598 -4.985 -5.686 1.00 97.31 87 GLY A N 1
ATOM 657 C CA . GLY A 1 87 ? 4.658 -5.721 -4.867 1.00 97.31 87 GLY A CA 1
ATOM 658 C C . GLY A 1 87 ? 3.213 -5.270 -5.050 1.00 97.31 87 GLY A C 1
ATOM 659 O O . GLY A 1 87 ? 2.880 -4.408 -5.876 1.00 97.31 87 GLY A O 1
ATOM 660 N N . ARG A 1 88 ? 2.353 -5.859 -4.221 1.00 97.19 88 ARG A N 1
ATOM 661 C CA . ARG A 1 88 ? 0.895 -5.720 -4.295 1.00 97.19 88 ARG A CA 1
ATOM 662 C C . ARG A 1 88 ? 0.430 -4.273 -4.143 1.00 97.19 88 ARG A C 1
ATOM 664 O O . ARG A 1 88 ? -0.560 -3.884 -4.743 1.00 97.19 88 ARG A O 1
ATOM 671 N N . TYR A 1 89 ? 1.184 -3.486 -3.379 1.00 97.06 89 TYR A N 1
ATOM 672 C CA . TYR A 1 89 ? 0.855 -2.105 -3.019 1.00 97.06 89 TYR A CA 1
ATOM 673 C C . TYR A 1 89 ? 1.824 -1.077 -3.613 1.00 97.06 89 TYR A C 1
ATOM 675 O O . TYR A 1 89 ? 1.882 0.046 -3.110 1.00 97.06 89 TYR A O 1
ATOM 683 N N . GLN A 1 90 ? 2.627 -1.475 -4.613 1.00 95.44 90 GLN A N 1
ATOM 684 C CA . GLN A 1 90 ? 3.615 -0.616 -5.285 1.00 95.44 90 GLN A CA 1
ATOM 685 C C . GLN A 1 90 ? 4.551 0.119 -4.296 1.00 95.44 90 GLN A C 1
ATOM 687 O O . GLN A 1 90 ? 4.882 1.295 -4.446 1.00 95.44 90 GLN A O 1
ATOM 692 N N . ILE A 1 91 ? 5.009 -0.603 -3.268 1.00 96.88 91 ILE A N 1
ATOM 693 C CA . ILE A 1 91 ? 5.915 -0.102 -2.227 1.00 96.88 91 ILE A CA 1
ATOM 694 C C . ILE A 1 91 ? 7.261 0.239 -2.871 1.00 96.88 91 ILE A C 1
ATOM 696 O O . ILE A 1 91 ? 7.767 -0.518 -3.692 1.00 96.88 91 ILE A O 1
ATOM 700 N N . THR A 1 92 ? 7.846 1.381 -2.506 1.00 97.19 92 THR A N 1
ATOM 701 C CA . THR A 1 92 ? 9.185 1.772 -2.977 1.00 97.19 92 THR A CA 1
ATOM 702 C C . THR A 1 92 ? 10.278 1.251 -2.047 1.00 97.19 92 THR A C 1
ATOM 704 O O . THR A 1 92 ? 10.056 1.076 -0.845 1.00 97.19 92 THR A O 1
ATOM 707 N N . LYS A 1 93 ? 11.511 1.126 -2.551 1.00 97.75 93 LYS A N 1
ATOM 708 C CA . LYS A 1 93 ? 12.671 0.715 -1.739 1.00 97.75 93 LYS A CA 1
ATOM 709 C C . LYS A 1 93 ? 12.918 1.642 -0.540 1.00 97.75 93 LYS A C 1
ATOM 711 O O . LYS A 1 93 ? 13.315 1.175 0.525 1.00 97.75 93 LYS A O 1
ATOM 716 N N . ALA A 1 94 ? 12.667 2.944 -0.696 1.00 97.50 94 ALA A N 1
ATOM 717 C CA . ALA A 1 94 ? 12.793 3.914 0.393 1.00 97.50 94 ALA A CA 1
ATOM 718 C C . ALA A 1 94 ? 11.743 3.668 1.488 1.00 97.50 94 ALA A C 1
ATOM 720 O O . ALA A 1 94 ? 12.078 3.622 2.670 1.00 97.50 94 ALA A O 1
ATOM 721 N N . THR A 1 95 ? 10.489 3.444 1.090 1.00 97.88 95 THR A N 1
ATOM 722 C CA . THR A 1 95 ? 9.397 3.104 2.009 1.00 97.88 95 THR A CA 1
ATOM 723 C C . THR A 1 95 ? 9.634 1.776 2.718 1.00 97.88 95 THR A C 1
ATOM 725 O O . THR A 1 95 ? 9.444 1.699 3.927 1.00 97.88 95 THR A O 1
ATOM 728 N N . TRP A 1 96 ? 10.082 0.750 1.996 1.00 98.50 96 TRP A N 1
ATOM 729 C CA . TRP A 1 96 ? 10.443 -0.537 2.583 1.00 98.50 96 TRP A CA 1
ATOM 730 C C . TRP A 1 96 ? 11.567 -0.392 3.615 1.00 98.50 96 TRP A C 1
ATOM 732 O O . TRP A 1 96 ? 11.422 -0.855 4.740 1.00 98.50 96 TRP A O 1
ATOM 742 N N . SER A 1 97 ? 12.645 0.328 3.296 1.00 98.31 97 SER A N 1
ATOM 743 C CA . SER A 1 97 ? 13.737 0.556 4.253 1.00 98.31 97 SER A CA 1
ATOM 744 C C . SER A 1 97 ? 13.251 1.253 5.532 1.00 98.31 97 SER A C 1
ATOM 746 O O . SER A 1 97 ? 13.578 0.831 6.641 1.00 98.31 97 SER A O 1
ATOM 748 N N . GLU A 1 98 ? 12.416 2.284 5.399 1.00 98.12 98 GLU A N 1
ATOM 749 C CA . GLU A 1 98 ? 11.914 3.032 6.552 1.00 98.12 98 GLU A CA 1
ATOM 750 C C . GLU A 1 98 ? 10.910 2.226 7.390 1.00 98.12 98 GLU A C 1
ATOM 752 O O . GLU A 1 98 ? 11.057 2.105 8.605 1.00 98.12 98 GLU A O 1
ATOM 757 N N . LEU A 1 99 ? 9.890 1.649 6.757 1.00 98.25 99 LEU A N 1
ATOM 758 C CA . LEU A 1 99 ? 8.767 1.047 7.478 1.00 98.25 99 LEU A CA 1
ATOM 759 C C . LEU A 1 99 ? 9.001 -0.428 7.802 1.00 98.25 99 LEU A C 1
ATOM 761 O O . LEU A 1 99 ? 8.638 -0.884 8.881 1.00 98.25 99 LEU A O 1
ATOM 765 N N . SER A 1 100 ? 9.639 -1.172 6.901 1.00 97.69 100 SER A N 1
ATOM 766 C CA . SER A 1 100 ? 9.955 -2.582 7.124 1.00 97.69 100 SER A CA 1
ATOM 767 C C . SER A 1 100 ? 11.139 -2.719 8.071 1.00 97.69 100 SER A C 1
ATOM 769 O O . SER A 1 100 ? 10.999 -3.246 9.172 1.00 97.69 100 SER A O 1
ATOM 771 N N . ILE A 1 101 ? 12.298 -2.175 7.692 1.00 97.56 101 ILE A N 1
ATOM 772 C CA . ILE A 1 101 ? 13.543 -2.431 8.425 1.00 97.56 101 ILE A CA 1
ATOM 773 C C . ILE A 1 101 ? 13.600 -1.591 9.699 1.00 97.56 101 ILE A C 1
ATOM 775 O O . ILE A 1 101 ? 13.772 -2.139 10.786 1.00 97.56 101 ILE A O 1
ATOM 779 N N . LYS A 1 102 ? 13.447 -0.264 9.605 1.00 96.62 102 LYS A N 1
ATOM 780 C CA . LYS A 1 102 ? 13.615 0.590 10.792 1.00 96.62 102 LYS A CA 1
ATOM 781 C C . LYS A 1 102 ? 12.433 0.485 11.749 1.00 96.62 102 LYS A C 1
ATOM 783 O O . LYS A 1 102 ? 12.650 0.257 12.940 1.00 96.62 102 LYS A O 1
ATOM 788 N N . ALA A 1 103 ? 11.203 0.630 11.253 1.00 96.62 103 ALA A N 1
ATOM 789 C CA . ALA A 1 103 ? 10.025 0.645 12.122 1.00 96.62 103 ALA A CA 1
ATOM 790 C C . ALA A 1 103 ? 9.596 -0.752 12.600 1.00 96.62 103 ALA A C 1
ATOM 792 O O . ALA A 1 103 ? 9.094 -0.871 13.719 1.00 96.62 103 ALA A O 1
ATOM 793 N N . MET A 1 104 ? 9.811 -1.802 11.796 1.00 97.94 104 MET A N 1
ATOM 794 C CA . MET A 1 104 ? 9.341 -3.159 12.101 1.00 97.94 104 MET A CA 1
ATOM 795 C C . MET A 1 104 ? 10.441 -4.217 12.222 1.00 97.94 104 MET A C 1
ATOM 797 O O . MET A 1 104 ? 10.123 -5.322 12.645 1.00 97.94 104 MET A O 1
ATOM 801 N N . GLY A 1 105 ? 11.707 -3.929 11.915 1.00 97.44 105 GLY A N 1
ATOM 802 C CA . GLY A 1 105 ? 12.786 -4.923 11.989 1.00 97.44 105 GLY A CA 1
ATOM 803 C C . GLY A 1 105 ? 12.659 -6.071 10.979 1.00 97.44 105 GLY A C 1
ATOM 804 O O . GLY A 1 105 ? 13.221 -7.136 11.206 1.00 97.44 105 GLY A O 1
ATOM 805 N N . LEU A 1 106 ? 11.902 -5.884 9.894 1.00 97.88 106 LEU A N 1
ATOM 806 C CA . LEU A 1 106 ? 11.673 -6.883 8.846 1.00 97.88 106 LEU A CA 1
ATOM 807 C C . LEU A 1 106 ? 12.544 -6.573 7.626 1.00 97.88 106 LEU A C 1
ATOM 809 O O . LEU A 1 106 ? 12.456 -5.482 7.056 1.00 97.88 106 LEU A O 1
ATOM 813 N N . SER A 1 107 ? 13.378 -7.529 7.225 1.00 97.00 107 SER A N 1
ATOM 814 C CA . SER A 1 107 ? 14.332 -7.384 6.120 1.00 97.00 107 SER A CA 1
ATOM 815 C C . SER A 1 107 ? 13.922 -8.096 4.834 1.00 97.00 107 SER A C 1
ATOM 817 O O . SER A 1 107 ? 14.642 -7.989 3.849 1.00 97.00 107 SER A O 1
ATOM 819 N N . ASP A 1 108 ? 12.816 -8.831 4.834 1.00 98.50 108 ASP A N 1
ATOM 820 C CA . ASP A 1 108 ? 12.275 -9.497 3.652 1.00 98.50 108 ASP A CA 1
ATOM 821 C C . ASP A 1 108 ? 11.268 -8.592 2.914 1.00 98.50 108 ASP A C 1
ATOM 823 O O . ASP A 1 108 ? 11.029 -7.434 3.277 1.00 98.50 108 ASP A O 1
ATOM 827 N N . PHE A 1 109 ? 10.700 -9.109 1.832 1.00 98.62 109 PHE A N 1
ATOM 828 C CA . PHE A 1 109 ? 9.646 -8.490 1.032 1.00 98.62 109 PHE A CA 1
ATOM 829 C C . PHE A 1 109 ? 8.545 -9.504 0.679 1.00 98.62 109 PHE A C 1
ATOM 831 O O . PHE A 1 109 ? 7.909 -9.420 -0.375 1.00 98.62 109 PHE A O 1
ATOM 838 N N . SER A 1 110 ? 8.325 -10.465 1.579 1.00 98.56 110 SER A N 1
ATOM 839 C CA . SER A 1 110 ? 7.283 -11.485 1.466 1.00 98.56 110 SER A CA 1
ATOM 840 C C . SER A 1 110 ? 5.873 -10.875 1.462 1.00 98.56 110 SER A C 1
ATOM 842 O O . SER A 1 110 ? 5.696 -9.734 1.909 1.00 98.56 110 SER A O 1
ATOM 844 N N . PRO A 1 111 ? 4.835 -11.605 1.004 1.00 98.50 111 PRO A N 1
ATOM 845 C CA . PRO A 1 111 ? 3.457 -11.117 1.016 1.00 98.50 111 PRO A CA 1
ATOM 846 C C . PRO A 1 111 ? 3.000 -10.562 2.371 1.00 98.50 111 PRO A C 1
ATOM 848 O O . PRO A 1 111 ? 2.453 -9.462 2.441 1.00 98.50 111 PRO A O 1
ATOM 851 N N . GLY A 1 112 ? 3.305 -11.270 3.464 1.00 98.44 112 GLY A N 1
ATOM 852 C CA . GLY A 1 112 ? 2.953 -10.826 4.815 1.00 98.44 112 GLY A CA 1
ATOM 853 C C . GLY A 1 112 ? 3.665 -9.534 5.221 1.00 98.44 112 GLY A C 1
ATOM 854 O O . GLY A 1 112 ? 3.051 -8.644 5.812 1.00 98.44 112 GLY A O 1
ATOM 855 N N . THR A 1 113 ? 4.938 -9.380 4.854 1.00 98.69 113 THR A N 1
ATOM 856 C CA . THR A 1 113 ? 5.684 -8.142 5.107 1.00 98.69 113 THR A CA 1
ATOM 857 C C . THR A 1 113 ? 5.138 -6.977 4.284 1.00 98.69 113 THR A C 1
ATOM 859 O O . THR A 1 113 ? 4.986 -5.875 4.814 1.00 98.69 113 THR A O 1
ATOM 862 N N . GLN A 1 114 ? 4.760 -7.204 3.022 1.00 98.69 114 GLN A N 1
ATOM 863 C CA . GLN A 1 114 ? 4.103 -6.185 2.197 1.00 98.69 114 GLN A CA 1
ATOM 864 C C . GLN A 1 114 ? 2.784 -5.707 2.826 1.00 98.69 114 GLN A C 1
ATOM 866 O O . GLN A 1 114 ? 2.550 -4.498 2.886 1.00 98.69 114 GLN A O 1
ATOM 871 N N . ASP A 1 115 ? 1.961 -6.621 3.348 1.00 98.69 115 ASP A N 1
ATOM 872 C CA . ASP A 1 115 ? 0.702 -6.284 4.029 1.00 98.69 115 ASP A CA 1
ATOM 873 C C . ASP A 1 115 ? 0.938 -5.417 5.274 1.00 98.69 115 ASP A C 1
ATOM 875 O O . ASP A 1 115 ? 0.275 -4.393 5.467 1.00 98.69 115 ASP A O 1
ATOM 879 N N . LEU A 1 116 ? 1.928 -5.774 6.100 1.00 98.81 116 LEU A N 1
ATOM 880 C CA . LEU A 1 116 ? 2.290 -4.994 7.287 1.00 98.81 116 LEU A CA 1
ATOM 881 C C . LEU A 1 116 ? 2.799 -3.591 6.928 1.00 98.81 116 LEU A C 1
ATOM 883 O O . LEU A 1 116 ? 2.469 -2.624 7.621 1.00 98.81 116 LEU A O 1
ATOM 887 N N . ILE A 1 117 ? 3.572 -3.456 5.844 1.00 98.62 117 ILE A N 1
ATOM 888 C CA . ILE A 1 117 ? 4.038 -2.152 5.346 1.00 98.62 117 ILE A CA 1
ATOM 889 C C . ILE A 1 117 ? 2.856 -1.311 4.851 1.00 98.62 117 ILE A C 1
ATOM 891 O O . ILE A 1 117 ? 2.808 -0.111 5.128 1.00 98.62 117 ILE A O 1
ATOM 895 N N . ALA A 1 118 ? 1.897 -1.914 4.143 1.00 98.50 118 ALA A N 1
ATOM 896 C CA . ALA A 1 118 ? 0.715 -1.207 3.655 1.00 98.50 118 ALA A CA 1
ATOM 897 C C . ALA A 1 118 ? -0.152 -0.685 4.808 1.00 98.50 118 ALA A C 1
ATOM 899 O O . ALA A 1 118 ? -0.564 0.478 4.795 1.00 98.50 118 ALA A O 1
ATOM 900 N N . VAL A 1 119 ? -0.348 -1.491 5.856 1.00 98.75 119 VAL A N 1
ATOM 901 C CA . VAL A 1 119 ? -0.994 -1.028 7.091 1.00 98.75 119 VAL A CA 1
ATOM 902 C C . VAL A 1 119 ? -0.212 0.125 7.716 1.00 98.75 119 VAL A C 1
ATOM 904 O O . VAL A 1 119 ? -0.808 1.148 8.047 1.00 98.75 119 VAL A O 1
ATOM 907 N N . GLU A 1 120 ? 1.115 0.029 7.821 1.00 98.50 120 GLU A N 1
ATOM 908 C CA . GLU A 1 120 ? 1.923 1.111 8.398 1.00 98.50 120 GLU A CA 1
ATOM 909 C C . GLU A 1 120 ? 1.830 2.415 7.597 1.00 98.50 120 GLU A C 1
ATOM 911 O O . GLU A 1 120 ? 1.761 3.508 8.165 1.00 98.50 120 GLU A O 1
ATOM 916 N N . LEU A 1 121 ? 1.765 2.325 6.269 1.00 98.50 121 LEU A N 1
ATOM 917 C CA . LEU A 1 121 ? 1.515 3.476 5.408 1.00 98.50 121 LEU A CA 1
ATOM 918 C C . LEU A 1 121 ? 0.165 4.130 5.717 1.00 98.50 121 LEU A C 1
ATOM 920 O O . LEU A 1 121 ? 0.118 5.354 5.867 1.00 98.50 121 LEU A O 1
ATOM 924 N N . LEU A 1 122 ? -0.902 3.336 5.869 1.00 98.56 122 LEU A N 1
ATOM 925 C CA . LEU A 1 122 ? -2.232 3.831 6.245 1.00 98.56 122 LEU A CA 1
ATOM 926 C C . LEU A 1 122 ? -2.219 4.508 7.618 1.00 98.56 122 LEU A C 1
ATOM 928 O O . LEU A 1 122 ? -2.852 5.552 7.796 1.00 98.56 122 LEU A O 1
ATOM 932 N N . ARG A 1 123 ? -1.467 3.968 8.582 1.00 98.06 123 ARG A N 1
ATOM 933 C CA . ARG A 1 123 ? -1.277 4.594 9.900 1.00 98.06 123 ARG A CA 1
ATOM 934 C C . ARG A 1 123 ? -0.569 5.940 9.792 1.00 98.06 123 ARG A C 1
ATOM 936 O O . ARG A 1 123 ? -1.061 6.926 10.338 1.00 98.06 123 ARG A O 1
ATOM 943 N N . ASN A 1 124 ? 0.519 6.004 9.025 1.00 97.38 124 ASN A N 1
ATOM 944 C CA . ASN A 1 124 ? 1.318 7.218 8.836 1.00 97.38 124 ASN A CA 1
ATOM 945 C C . ASN A 1 124 ? 0.551 8.367 8.174 1.00 97.38 124 ASN A C 1
ATOM 947 O O . ASN A 1 124 ? 0.875 9.530 8.403 1.00 97.38 124 ASN A O 1
ATOM 951 N N . VAL A 1 125 ? -0.471 8.066 7.371 1.00 97.56 125 VAL A N 1
ATOM 952 C CA . VAL A 1 125 ? -1.372 9.088 6.809 1.00 97.56 125 VAL A CA 1
ATOM 953 C C . VAL A 1 125 ? -2.689 9.227 7.568 1.00 97.56 125 VAL A C 1
ATOM 955 O O . VAL A 1 125 ? -3.577 9.954 7.127 1.00 97.56 125 VAL A O 1
ATOM 958 N N . SER A 1 126 ? -2.816 8.568 8.723 1.00 98.25 126 SER A N 1
ATOM 959 C CA . SER A 1 126 ? -4.003 8.569 9.587 1.00 98.25 126 SER A CA 1
ATOM 960 C C . SER A 1 126 ? -5.280 8.053 8.909 1.00 98.25 126 SER A C 1
ATOM 962 O O . SER A 1 126 ? -6.386 8.458 9.283 1.00 98.25 126 SER A O 1
ATOM 964 N N . ALA A 1 127 ? -5.138 7.189 7.902 1.00 98.38 127 ALA A N 1
ATOM 965 C CA . ALA A 1 127 ? -6.241 6.528 7.208 1.00 98.38 127 ALA A CA 1
ATOM 966 C C . ALA A 1 127 ? -6.766 5.300 7.966 1.00 98.38 127 ALA A C 1
ATOM 968 O O . ALA A 1 127 ? -7.906 4.910 7.738 1.00 98.38 127 ALA A O 1
ATOM 969 N N . ILE A 1 128 ? -5.978 4.723 8.886 1.00 98.25 128 ILE A N 1
ATOM 970 C CA . ILE A 1 128 ? -6.359 3.478 9.569 1.00 98.25 128 ILE A CA 1
ATOM 971 C C . ILE A 1 128 ? -7.633 3.626 10.417 1.00 98.25 128 ILE A C 1
ATOM 973 O O . ILE A 1 128 ? -8.517 2.789 10.311 1.00 98.25 128 ILE A O 1
ATOM 977 N N . GLU A 1 129 ? -7.768 4.705 11.196 1.00 98.00 129 GLU A N 1
ATOM 978 C CA . GLU A 1 129 ? -8.913 4.894 12.101 1.00 98.00 129 GLU A CA 1
ATOM 979 C C . GLU A 1 129 ? -10.227 5.188 11.361 1.00 98.00 129 GLU A C 1
ATOM 981 O O . GLU A 1 129 ? -11.246 4.580 11.683 1.00 98.00 129 GLU A O 1
ATOM 986 N N . PRO A 1 130 ? -10.254 6.053 10.324 1.00 98.25 130 PRO A N 1
ATOM 987 C CA . PRO A 1 130 ? -11.424 6.150 9.455 1.00 98.25 130 PRO A CA 1
ATOM 988 C C . PRO A 1 130 ? -11.816 4.798 8.855 1.00 98.25 130 PRO A C 1
ATOM 990 O O . PRO A 1 130 ? -12.994 4.456 8.817 1.00 98.25 130 PRO A O 1
ATOM 993 N N . LEU A 1 131 ? -10.833 3.995 8.444 1.00 97.50 131 LEU A N 1
ATOM 994 C CA . LEU A 1 131 ? -11.079 2.714 7.795 1.00 97.50 131 LEU A CA 1
ATOM 995 C C . LEU A 1 131 ? -11.671 1.671 8.752 1.00 97.5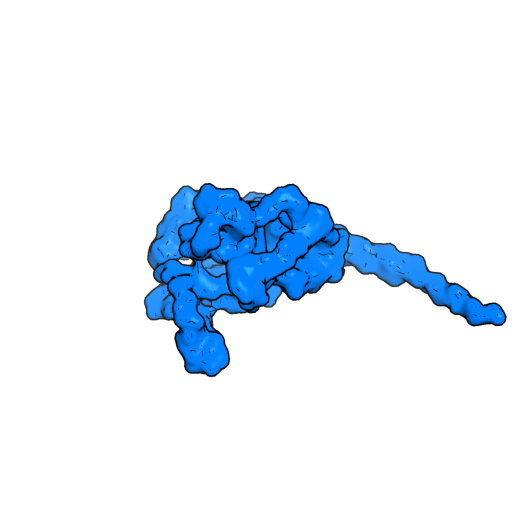0 131 LEU A C 1
ATOM 997 O O . LEU A 1 131 ? -12.699 1.060 8.449 1.00 97.50 131 LEU A O 1
ATOM 1001 N N . THR A 1 132 ? -11.084 1.506 9.940 1.00 97.88 132 THR A N 1
ATOM 1002 C CA . THR A 1 132 ? -11.652 0.653 10.999 1.00 97.88 132 THR A CA 1
ATOM 1003 C C . THR A 1 132 ? -13.031 1.156 11.426 1.00 97.88 132 THR A C 1
ATOM 1005 O O . THR A 1 132 ? -13.926 0.353 11.698 1.00 97.88 132 THR A O 1
ATOM 1008 N N . GLY A 1 133 ? -13.224 2.476 11.407 1.00 97.12 133 GLY A N 1
ATOM 1009 C CA . GLY A 1 133 ? -14.479 3.159 11.677 1.00 97.12 133 GLY A CA 1
ATOM 1010 C C . GLY A 1 133 ? -15.521 3.089 10.559 1.00 97.12 133 GLY A C 1
ATOM 1011 O O . GLY A 1 133 ? -16.656 3.462 10.834 1.00 97.12 133 GLY A O 1
ATOM 1012 N N . GLY A 1 134 ? -15.199 2.608 9.353 1.00 97.25 134 GLY A N 1
ATOM 1013 C CA . GLY A 1 134 ? -16.120 2.556 8.205 1.00 97.25 134 GLY A CA 1
ATOM 1014 C C . GLY A 1 134 ? -16.331 3.889 7.469 1.00 97.25 134 GLY A C 1
ATOM 1015 O O . GLY A 1 134 ? -17.189 3.969 6.594 1.00 97.25 134 GLY A O 1
ATOM 1016 N N . ASP A 1 135 ? -15.553 4.926 7.785 1.00 98.19 135 ASP A N 1
ATOM 1017 C CA . ASP A 1 135 ? -15.506 6.189 7.041 1.00 98.19 135 ASP A CA 1
ATOM 1018 C C . ASP A 1 135 ? -14.534 6.058 5.857 1.00 98.19 135 ASP A C 1
ATOM 1020 O O . ASP A 1 135 ? -13.369 6.481 5.895 1.00 98.19 135 ASP A O 1
ATOM 1024 N N . LEU A 1 136 ? -15.022 5.419 4.790 1.00 98.38 136 LEU A N 1
ATOM 1025 C CA . LEU A 1 136 ? -14.239 5.179 3.580 1.00 98.38 136 LEU A CA 1
ATOM 1026 C C . LEU A 1 136 ? -13.828 6.487 2.897 1.00 98.38 136 LEU A C 1
ATOM 1028 O O . LEU A 1 136 ? -12.715 6.587 2.386 1.00 98.38 136 LEU A O 1
ATOM 1032 N N . LYS A 1 137 ? -14.702 7.500 2.893 1.00 98.12 137 LYS A N 1
ATOM 1033 C CA . LYS A 1 137 ? -14.431 8.799 2.263 1.00 98.12 137 LYS A CA 1
ATOM 1034 C C . LYS A 1 137 ? -13.166 9.430 2.830 1.00 98.12 137 LYS A C 1
ATOM 1036 O O . LYS A 1 137 ? -12.250 9.776 2.079 1.00 98.12 137 LYS A O 1
ATOM 1041 N N . THR A 1 138 ? -13.089 9.536 4.153 1.00 98.31 138 THR A N 1
ATOM 1042 C CA . THR A 1 138 ? -11.909 10.090 4.817 1.00 98.31 138 THR A CA 1
ATOM 1043 C C . THR A 1 138 ? -10.697 9.171 4.664 1.00 98.31 138 THR A C 1
ATOM 1045 O O . THR A 1 138 ? -9.583 9.668 4.475 1.00 98.31 138 THR A O 1
ATOM 1048 N N . ALA A 1 139 ? -10.883 7.845 4.718 1.00 98.38 139 ALA A N 1
ATOM 1049 C CA . ALA A 1 139 ? -9.797 6.885 4.516 1.00 98.38 139 ALA A CA 1
ATOM 1050 C C . ALA A 1 139 ? -9.139 7.045 3.134 1.00 98.38 139 ALA A C 1
ATOM 1052 O O . ALA A 1 139 ? -7.920 7.204 3.064 1.00 98.38 139 ALA A O 1
ATOM 1053 N N . VAL A 1 140 ? -9.935 7.088 2.059 1.00 98.25 140 VAL A N 1
ATOM 1054 C CA . VAL A 1 140 ? -9.469 7.273 0.672 1.00 98.25 140 VAL A CA 1
ATOM 1055 C C . VAL A 1 140 ? -8.736 8.601 0.518 1.00 98.25 140 VAL A C 1
ATOM 1057 O O . VAL A 1 140 ? -7.588 8.618 0.072 1.00 98.25 140 VAL A O 1
ATOM 1060 N N . GLY A 1 14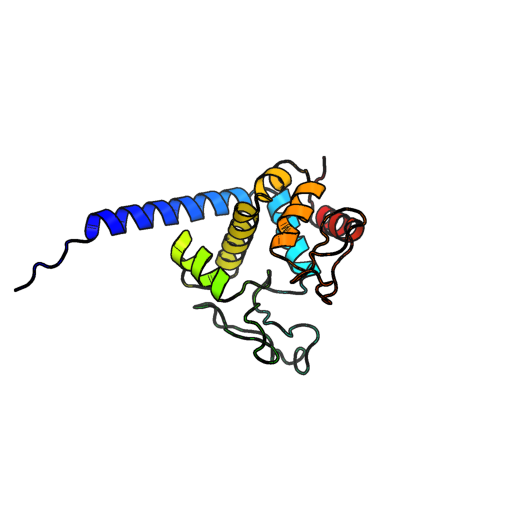1 ? -9.338 9.703 0.977 1.00 97.94 141 GLY A N 1
ATOM 1061 C CA . GLY A 1 141 ? -8.708 11.019 0.871 1.00 97.94 141 GLY A CA 1
ATOM 1062 C C . GLY A 1 141 ? -7.353 11.086 1.579 1.00 97.94 141 GLY A C 1
ATOM 1063 O O . GLY A 1 141 ? -6.400 11.666 1.058 1.00 97.94 141 GLY A O 1
ATOM 1064 N N . LYS A 1 142 ? -7.209 10.423 2.731 1.00 98.06 142 LYS A N 1
ATOM 1065 C CA . LYS A 1 142 ? -5.923 10.320 3.436 1.00 98.06 142 LYS A CA 1
ATOM 1066 C C . LYS A 1 142 ? -4.938 9.377 2.740 1.00 98.06 142 LYS A C 1
ATOM 1068 O O . LYS A 1 142 ? -3.759 9.718 2.635 1.00 98.06 142 LYS A O 1
ATOM 1073 N N . ALA A 1 143 ? -5.403 8.231 2.249 1.00 97.88 143 ALA A N 1
ATOM 1074 C CA . ALA A 1 143 ? -4.588 7.241 1.546 1.00 97.88 143 ALA A CA 1
ATOM 1075 C C . ALA A 1 143 ? -4.041 7.766 0.204 1.00 97.88 143 ALA A C 1
ATOM 1077 O O . ALA A 1 143 ? -2.907 7.439 -0.151 1.00 97.88 143 ALA A O 1
ATOM 1078 N N . SER A 1 144 ? -4.751 8.672 -0.478 1.00 96.19 144 SER A N 1
ATOM 1079 C CA . SER A 1 144 ? -4.277 9.339 -1.708 1.00 96.19 144 SER A CA 1
ATOM 1080 C C . SER A 1 144 ? -2.927 10.064 -1.544 1.00 96.19 144 SER A C 1
ATOM 1082 O O . SER A 1 144 ? -2.188 10.285 -2.501 1.00 96.19 144 SER A O 1
ATOM 1084 N N . LYS A 1 145 ? -2.526 10.377 -0.301 1.00 93.94 145 LYS A N 1
ATOM 1085 C CA . LYS A 1 145 ? -1.193 10.907 0.037 1.00 93.94 145 LYS A CA 1
ATOM 1086 C C . LYS A 1 145 ? -0.065 9.878 -0.079 1.00 93.94 145 LYS A C 1
ATOM 1088 O O . LYS A 1 145 ? 1.090 10.239 0.163 1.00 93.94 145 LYS A O 1
ATOM 1093 N N . LYS A 1 146 ? -0.346 8.618 -0.396 1.00 94.44 146 LYS A N 1
ATOM 1094 C CA . LYS A 1 146 ? 0.662 7.578 -0.652 1.00 94.44 146 LYS A CA 1
ATOM 1095 C C . LYS A 1 146 ? 0.438 6.878 -1.982 1.00 94.44 146 LYS A C 1
ATOM 1097 O O . LYS A 1 146 ? 1.427 6.668 -2.673 1.00 94.44 146 LYS A O 1
ATOM 1102 N N . TRP A 1 147 ? -0.814 6.617 -2.344 1.00 93.94 147 TRP A N 1
ATOM 1103 C CA . TRP A 1 147 ? -1.181 5.920 -3.575 1.00 93.94 147 TRP A CA 1
ATOM 1104 C C . TRP A 1 147 ? -1.807 6.888 -4.575 1.00 93.94 147 TRP A C 1
ATOM 1106 O O . TRP A 1 147 ? -2.842 7.489 -4.297 1.00 93.94 147 TRP A O 1
ATOM 1116 N N . GLU A 1 148 ? -1.160 7.058 -5.727 1.00 91.88 148 GLU A N 1
ATOM 1117 C CA . GLU A 1 148 ? -1.607 7.980 -6.784 1.00 91.88 148 GLU A CA 1
ATOM 1118 C C . GLU A 1 148 ? -2.782 7.429 -7.592 1.00 91.88 148 GLU A C 1
ATOM 1120 O O . GLU A 1 148 ? -3.505 8.213 -8.209 1.00 91.88 148 GLU A O 1
ATOM 1125 N N . ALA A 1 149 ? -3.021 6.113 -7.526 1.00 93.25 149 ALA A N 1
ATOM 1126 C CA . ALA A 1 149 ? -4.193 5.468 -8.107 1.00 93.25 149 ALA A CA 1
ATOM 1127 C C . ALA A 1 149 ? -5.506 5.830 -7.385 1.00 93.25 149 ALA A C 1
ATOM 1129 O O . ALA A 1 149 ? -6.587 5.538 -7.899 1.00 93.25 149 ALA A O 1
ATOM 1130 N N . LEU A 1 150 ? -5.429 6.460 -6.205 1.00 96.50 150 LEU A N 1
ATOM 1131 C CA . LEU A 1 150 ? -6.591 6.876 -5.426 1.00 96.50 150 LEU A CA 1
ATOM 1132 C C . LEU A 1 150 ? -6.964 8.350 -5.659 1.00 96.50 150 LEU A C 1
ATOM 1134 O O . LEU A 1 150 ? -6.082 9.214 -5.730 1.00 96.50 150 LEU A O 1
ATOM 1138 N N . PRO A 1 151 ? -8.269 8.668 -5.665 1.00 96.81 151 PRO A N 1
ATOM 1139 C CA . PRO A 1 151 ? -8.752 10.038 -5.696 1.00 96.81 151 PRO A CA 1
ATOM 1140 C C . PRO A 1 151 ? -8.603 10.681 -4.312 1.00 96.81 151 PRO A C 1
ATOM 1142 O O . PRO A 1 151 ? -8.545 9.998 -3.286 1.00 96.81 151 PRO A O 1
ATOM 1145 N N . MET A 1 152 ? -8.603 12.012 -4.244 1.00 96.00 152 MET A N 1
ATOM 1146 C CA . MET A 1 152 ? -8.639 12.720 -2.954 1.00 96.00 152 MET A CA 1
ATOM 1147 C C . MET A 1 152 ? -10.012 12.635 -2.263 1.00 96.00 152 MET A C 1
ATOM 1149 O O . MET A 1 152 ? -10.135 12.992 -1.090 1.00 96.00 152 MET A O 1
ATOM 1153 N N . GLY A 1 153 ? -11.042 12.165 -2.968 1.00 95.69 153 GLY A N 1
ATOM 1154 C CA . GLY A 1 153 ? -12.396 11.978 -2.457 1.00 95.69 153 GLY A CA 1
ATOM 1155 C C . GLY A 1 153 ? -13.445 12.014 -3.576 1.00 95.69 153 GLY A C 1
ATOM 1156 O O . GLY A 1 153 ? -13.080 12.064 -4.749 1.00 95.69 153 GLY A O 1
ATOM 1157 N N . PRO A 1 154 ? -14.744 12.012 -3.229 1.00 96.50 154 PRO A N 1
ATOM 1158 C CA . PRO A 1 154 ? -15.839 12.097 -4.193 1.00 96.50 154 PRO A CA 1
ATOM 1159 C C . PRO A 1 154 ? -15.713 13.321 -5.104 1.00 96.50 154 PRO A C 1
ATOM 1161 O O . PRO A 1 154 ? -15.611 14.445 -4.609 1.00 96.50 154 PRO A O 1
ATOM 1164 N N . GLY A 1 155 ? -15.715 13.097 -6.421 1.00 94.06 155 GLY A N 1
ATOM 1165 C CA . GLY A 1 155 ? -15.597 14.150 -7.437 1.00 94.06 155 GLY A CA 1
ATOM 1166 C C . GLY A 1 155 ? -14.244 14.873 -7.475 1.00 94.06 155 GLY A C 1
ATOM 1167 O O . GLY A 1 155 ? -14.136 15.916 -8.117 1.00 94.06 155 GLY A O 1
ATOM 1168 N N . LEU A 1 156 ? -13.223 14.363 -6.777 1.00 94.25 156 LEU A N 1
ATOM 1169 C CA . LEU A 1 156 ? -11.886 14.951 -6.742 1.00 94.25 156 LEU A CA 1
ATOM 1170 C C . LEU A 1 156 ? -10.879 14.029 -7.422 1.00 94.25 156 LEU A C 1
ATOM 1172 O O . LEU A 1 156 ? -10.847 12.831 -7.156 1.00 94.25 156 LEU A O 1
ATOM 1176 N N . ALA A 1 157 ? -9.988 14.618 -8.215 1.00 93.38 157 ALA A N 1
ATOM 1177 C CA . ALA A 1 157 ? -8.879 13.895 -8.822 1.00 93.38 157 ALA A CA 1
ATOM 1178 C C . ALA A 1 157 ? -7.878 13.361 -7.779 1.00 93.38 157 ALA A C 1
ATOM 1180 O O . ALA A 1 157 ? -7.966 13.653 -6.578 1.00 93.38 157 ALA A O 1
ATOM 1181 N N . ASN A 1 158 ? -6.890 12.593 -8.240 1.00 92.38 158 ASN A N 1
ATOM 1182 C CA . ASN A 1 158 ? -5.731 12.247 -7.424 1.00 92.38 158 ASN A CA 1
ATOM 1183 C C . ASN A 1 158 ? -4.894 13.484 -7.053 1.00 92.38 158 ASN A C 1
ATOM 1185 O O . ASN A 1 158 ? -5.069 14.589 -7.577 1.00 92.38 158 ASN A O 1
ATOM 1189 N N . ARG A 1 159 ? -3.986 13.309 -6.085 1.00 91.88 159 ARG A N 1
ATOM 1190 C CA . ARG A 1 159 ? -3.165 14.418 -5.586 1.00 91.88 159 ARG A CA 1
ATOM 1191 C C . ARG A 1 159 ? -2.333 15.045 -6.723 1.00 91.88 159 ARG A C 1
ATOM 1193 O O . ARG A 1 159 ? -1.726 14.318 -7.512 1.00 91.88 159 ARG A O 1
ATOM 1200 N N . PRO A 1 160 ? -2.209 16.380 -6.777 1.00 88.88 160 PRO A N 1
ATOM 1201 C CA . PRO A 1 160 ? -1.237 17.010 -7.655 1.00 88.88 160 PRO A CA 1
ATOM 1202 C C . PRO A 1 160 ? 0.193 16.765 -7.149 1.00 88.88 160 PRO A C 1
ATOM 1204 O O . PRO A 1 160 ? 0.450 16.741 -5.943 1.00 88.88 160 PRO A O 1
ATOM 1207 N N . ILE A 1 161 ? 1.142 16.650 -8.076 1.00 85.56 161 ILE A N 1
ATOM 1208 C CA . ILE A 1 161 ? 2.578 16.563 -7.802 1.00 85.56 161 ILE A CA 1
ATOM 1209 C C . ILE A 1 161 ? 3.212 17.896 -8.198 1.00 85.56 161 ILE A C 1
ATOM 1211 O O . ILE A 1 161 ? 3.094 18.339 -9.339 1.00 85.56 161 ILE A O 1
ATOM 1215 N N . ASN A 1 162 ? 3.864 18.570 -7.246 1.00 87.50 162 ASN A N 1
ATOM 1216 C CA . ASN A 1 162 ? 4.477 19.892 -7.448 1.00 87.50 162 ASN A CA 1
ATOM 1217 C C . ASN A 1 162 ? 3.507 20.931 -8.052 1.00 87.50 162 ASN A C 1
ATOM 1219 O O . ASN A 1 162 ? 3.873 21.704 -8.936 1.00 87.50 162 ASN A O 1
ATOM 1223 N N . GLY A 1 163 ? 2.250 20.915 -7.596 1.00 84.88 163 GLY A N 1
ATOM 1224 C CA . GLY A 1 163 ? 1.203 21.835 -8.055 1.00 84.88 163 GLY A CA 1
ATOM 1225 C C . GLY A 1 163 ? 0.635 21.532 -9.445 1.00 84.88 163 GLY A C 1
ATOM 1226 O O . GLY A 1 163 ? -0.182 22.302 -9.938 1.00 84.88 163 GLY A O 1
ATOM 1227 N N . LYS A 1 164 ? 1.038 20.424 -10.078 1.00 83.69 164 LYS A N 1
ATOM 1228 C CA . LYS A 1 164 ? 0.527 19.982 -11.382 1.00 83.69 164 LYS A CA 1
ATOM 1229 C C . LYS A 1 164 ? -0.241 18.667 -11.237 1.00 83.69 164 LYS A C 1
ATOM 1231 O O . LYS A 1 164 ? 0.072 17.903 -10.324 1.00 83.69 164 LYS A O 1
ATOM 1236 N N . PRO A 1 165 ? -1.217 18.370 -12.115 1.00 84.31 165 PRO A N 1
ATOM 1237 C CA . PRO A 1 165 ? -1.796 17.031 -12.189 1.00 84.31 165 PRO A CA 1
ATOM 1238 C C . PRO A 1 165 ? -0.679 15.986 -12.279 1.00 84.31 165 PRO A C 1
ATOM 1240 O O . PRO A 1 165 ? 0.291 16.198 -13.009 1.00 84.31 165 PRO A O 1
ATOM 1243 N N . SER A 1 166 ? -0.796 14.882 -11.538 1.00 82.75 166 SER A N 1
ATOM 1244 C CA . SER A 1 166 ? 0.229 13.824 -11.527 1.00 82.75 166 SER A CA 1
ATOM 1245 C C . SER A 1 166 ? 0.473 13.238 -12.923 1.00 82.75 166 SER A C 1
ATOM 1247 O O . SER A 1 166 ? 1.558 12.738 -13.210 1.00 82.75 166 SER A O 1
ATOM 1249 N N . GLY A 1 167 ? -0.542 13.298 -13.795 1.00 80.44 167 GLY A N 1
ATOM 1250 C CA . GLY A 1 167 ? -0.545 12.654 -15.107 1.00 80.44 167 GLY A CA 1
ATOM 1251 C C . GLY A 1 167 ? -0.710 11.134 -15.027 1.00 80.44 167 GLY A C 1
ATOM 1252 O O . GLY A 1 167 ? -0.813 10.485 -16.066 1.00 80.44 167 GLY A O 1
ATOM 1253 N N . GLN A 1 168 ? -0.761 10.567 -13.817 1.00 82.44 168 GLN A N 1
ATOM 1254 C CA . GLN A 1 168 ? -1.061 9.160 -13.606 1.00 82.44 168 GLN A CA 1
ATOM 1255 C C . GLN A 1 168 ? -2.579 8.939 -13.603 1.00 82.44 168 GLN A C 1
ATOM 1257 O O . GLN A 1 168 ? -3.294 9.688 -12.925 1.00 82.44 168 GLN A O 1
ATOM 1262 N N . PRO A 1 169 ? -3.077 7.915 -14.322 1.00 88.44 169 PRO A N 1
ATOM 1263 C CA . PRO A 1 169 ? -4.457 7.469 -14.188 1.00 88.44 169 PRO A CA 1
ATOM 1264 C C . PRO A 1 169 ? -4.794 7.133 -12.732 1.00 88.44 169 PRO A C 1
ATOM 1266 O O . PRO A 1 169 ? -3.958 6.601 -12.003 1.00 88.44 169 PRO A O 1
ATOM 1269 N N . TYR A 1 170 ? -6.027 7.417 -12.326 1.00 93.19 170 TYR A N 1
ATOM 1270 C CA . TYR A 1 170 ? -6.559 7.054 -11.016 1.00 93.19 170 TYR A CA 1
ATOM 1271 C C . TYR A 1 170 ? -7.970 6.482 -11.166 1.00 93.19 170 TYR A C 1
ATOM 1273 O O . TYR A 1 170 ? -8.619 6.656 -12.198 1.00 93.19 170 TYR A O 1
ATOM 1281 N N . THR A 1 171 ? -8.430 5.776 -10.136 1.00 95.50 171 THR A N 1
ATOM 1282 C CA . THR A 1 171 ? -9.789 5.230 -10.082 1.00 95.50 171 THR A CA 1
ATOM 1283 C C . THR A 1 171 ? -10.708 6.234 -9.395 1.00 95.50 171 THR A C 1
ATOM 1285 O O . THR A 1 171 ? -10.405 6.689 -8.296 1.00 95.50 171 THR A O 1
ATOM 1288 N N . GLU A 1 172 ? -11.829 6.590 -10.020 1.00 96.88 172 GLU A N 1
ATOM 1289 C CA . GLU A 1 172 ? -12.815 7.502 -9.427 1.00 96.88 172 GLU A CA 1
ATOM 1290 C C . GLU A 1 172 ? -13.406 6.943 -8.125 1.00 96.88 172 GLU A C 1
ATOM 1292 O O . GLU A 1 172 ? -13.511 5.728 -7.947 1.00 96.88 172 GLU A O 1
ATOM 1297 N N . TYR A 1 173 ? -13.815 7.832 -7.213 1.00 97.94 173 TYR A N 1
ATOM 1298 C CA . TYR A 1 173 ? -14.235 7.440 -5.860 1.00 97.94 173 TYR A CA 1
ATOM 1299 C C . TYR A 1 173 ? -15.361 6.401 -5.857 1.00 97.94 173 TYR A C 1
ATOM 1301 O O . TYR A 1 173 ? -15.283 5.429 -5.110 1.00 97.94 173 TYR A O 1
ATOM 1309 N N . ASP A 1 174 ? -16.368 6.568 -6.714 1.00 97.69 174 ASP A N 1
ATOM 1310 C CA . ASP A 1 174 ? -17.521 5.664 -6.764 1.00 97.69 174 ASP A CA 1
ATOM 1311 C C . ASP A 1 174 ? -17.111 4.243 -7.182 1.00 97.69 174 ASP A C 1
ATOM 1313 O O . ASP A 1 174 ? -17.629 3.255 -6.656 1.00 97.69 174 ASP A O 1
ATOM 1317 N N . GLU A 1 175 ? -16.129 4.120 -8.081 1.00 98.06 175 GLU A N 1
ATOM 1318 C CA . GLU A 1 175 ? -15.586 2.816 -8.467 1.00 98.06 175 GLU A CA 1
ATOM 1319 C C . GLU A 1 175 ? -14.687 2.246 -7.360 1.00 98.06 175 GLU A C 1
ATOM 1321 O O . GLU A 1 175 ? -14.780 1.055 -7.065 1.00 98.06 175 GLU A O 1
ATOM 1326 N N . VAL A 1 176 ? -13.893 3.077 -6.668 1.00 98.19 176 VAL A N 1
ATOM 1327 C CA . VAL A 1 176 ? -13.143 2.652 -5.468 1.00 98.19 176 VAL A CA 1
ATOM 1328 C C . VAL A 1 176 ? -14.093 2.096 -4.405 1.00 98.19 176 VAL A C 1
ATOM 1330 O O . VAL A 1 176 ? -13.841 1.026 -3.854 1.00 98.19 176 VAL A O 1
ATOM 1333 N N . GLU A 1 177 ? -15.198 2.787 -4.123 1.00 98.38 177 GLU A N 1
ATOM 1334 C CA . GLU A 1 177 ? -16.195 2.351 -3.145 1.00 98.38 177 GLU A CA 1
ATOM 1335 C C . GLU A 1 177 ? -16.873 1.044 -3.560 1.00 98.38 177 GLU A C 1
ATOM 1337 O O . GLU A 1 177 ? -17.047 0.144 -2.733 1.00 98.38 177 GLU A O 1
ATOM 1342 N N . LYS A 1 178 ? -17.225 0.910 -4.838 1.00 98.31 178 LYS A N 1
ATOM 1343 C CA . LYS A 1 178 ? -17.804 -0.317 -5.384 1.00 98.31 178 LYS A CA 1
ATOM 1344 C C . LYS A 1 178 ? -16.845 -1.503 -5.267 1.00 98.31 178 LYS A C 1
ATOM 1346 O O . LYS A 1 178 ? -17.272 -2.565 -4.814 1.00 98.31 178 LYS A O 1
ATOM 1351 N N . ILE A 1 179 ? -15.570 -1.330 -5.621 1.00 98.12 179 ILE A N 1
ATOM 1352 C CA . ILE A 1 179 ? -14.534 -2.364 -5.467 1.00 98.12 179 ILE A CA 1
ATOM 1353 C C . ILE A 1 179 ? -14.387 -2.740 -3.987 1.00 98.12 179 ILE A C 1
ATOM 1355 O O . ILE A 1 179 ? -14.453 -3.916 -3.631 1.00 98.12 179 ILE A O 1
ATOM 1359 N N . TYR A 1 180 ? -14.278 -1.739 -3.113 1.00 98.56 180 TYR A N 1
ATOM 1360 C CA . TYR A 1 180 ? -14.154 -1.926 -1.670 1.00 98.56 180 TYR A CA 1
ATOM 1361 C C . TYR A 1 180 ? -15.324 -2.708 -1.064 1.00 98.56 180 TYR A C 1
ATOM 1363 O O . TYR A 1 180 ? -15.112 -3.657 -0.304 1.00 98.56 180 TYR A O 1
ATOM 1371 N N . LYS A 1 181 ? -16.561 -2.367 -1.437 1.00 98.31 181 LYS A N 1
ATOM 1372 C CA . LYS A 1 181 ? -17.760 -3.122 -1.044 1.00 98.31 181 LYS A CA 1
ATOM 1373 C C . LYS A 1 181 ? -17.755 -4.537 -1.624 1.00 98.31 181 LYS A C 1
ATOM 1375 O O . LYS A 1 181 ? -18.138 -5.474 -0.926 1.00 98.31 181 LYS A O 1
ATOM 1380 N N . GLY A 1 182 ? -17.278 -4.708 -2.858 1.00 98.25 182 GLY A N 1
ATOM 1381 C CA . GLY A 1 182 ? -17.101 -6.011 -3.506 1.00 98.25 182 GLY A CA 1
ATOM 1382 C C . GLY A 1 182 ? -16.160 -6.948 -2.742 1.00 98.25 182 GLY A C 1
ATOM 1383 O O . GLY A 1 182 ? -16.428 -8.144 -2.658 1.00 98.25 182 GLY A O 1
ATOM 1384 N N . PHE A 1 183 ? -15.126 -6.404 -2.095 1.00 98.12 183 PHE A N 1
ATOM 1385 C CA . PHE A 1 183 ? -14.236 -7.146 -1.192 1.00 98.12 183 PHE A CA 1
ATOM 1386 C C . PHE A 1 183 ? -14.776 -7.300 0.244 1.00 98.12 183 PHE A C 1
ATOM 1388 O O . PHE A 1 183 ? -14.060 -7.745 1.141 1.00 98.12 183 PHE A O 1
ATOM 1395 N N . GLY A 1 184 ? -16.044 -6.958 0.493 1.00 97.56 184 GLY A N 1
ATOM 1396 C CA . GLY A 1 184 ? -16.697 -7.113 1.799 1.00 97.56 184 GLY A CA 1
ATOM 1397 C C . GLY A 1 184 ? -16.483 -5.942 2.763 1.00 97.56 184 GLY A C 1
ATOM 1398 O O . GLY A 1 184 ? -16.837 -6.037 3.945 1.00 97.56 184 GLY A O 1
ATOM 1399 N N . GLY A 1 185 ? -15.923 -4.835 2.274 1.00 97.75 185 GLY A N 1
ATOM 1400 C CA . GLY A 1 185 ? -15.808 -3.586 3.010 1.00 97.75 185 GLY A CA 1
ATOM 1401 C C . GLY A 1 185 ? -17.179 -2.986 3.318 1.00 97.75 185 GLY A C 1
ATOM 1402 O O . GLY A 1 185 ? -18.113 -3.051 2.520 1.00 97.75 185 GLY A O 1
ATOM 1403 N N . THR A 1 186 ? -17.309 -2.384 4.496 1.00 96.88 186 THR A N 1
ATOM 1404 C CA . THR A 1 186 ? -18.536 -1.688 4.909 1.00 96.88 186 THR A CA 1
ATOM 1405 C C . THR A 1 186 ? -18.292 -0.195 5.055 1.00 96.88 186 THR A C 1
ATOM 1407 O O . THR A 1 186 ? -17.219 0.219 5.499 1.00 96.88 186 THR A O 1
ATOM 1410 N N . VAL A 1 187 ? -19.292 0.592 4.660 1.00 94.88 187 VAL A N 1
ATOM 1411 C CA . VAL A 1 187 ? -19.321 2.056 4.753 1.00 94.88 187 VAL A CA 1
ATOM 1412 C C . VAL A 1 187 ? -20.437 2.434 5.727 1.00 94.88 187 VAL A C 1
ATOM 1414 O O . VAL A 1 187 ? -21.479 1.773 5.722 1.00 94.88 187 VAL A O 1
ATOM 1417 N N . LYS A 1 188 ? -20.191 3.422 6.589 1.00 90.19 188 LYS A N 1
ATOM 1418 C CA . LYS A 1 188 ? -21.191 3.970 7.518 1.00 90.19 188 LYS A CA 1
ATOM 1419 C C . LYS A 1 188 ? -21.986 5.115 6.910 1.00 90.19 188 LYS A C 1
ATOM 1421 O O . LYS A 1 188 ? -21.407 5.843 6.077 1.00 90.19 188 LYS A O 1
#

Solvent-accessible surface area (backbone atoms only — not comparable to full-atom values): 9885 Å² total; per-residue (Å²): 135,81,81,81,77,85,57,63,73,60,52,56,57,50,51,55,49,12,53,50,45,47,53,54,37,56,54,49,60,70,37,56,34,45,42,10,45,53,55,31,46,18,61,64,64,62,31,41,66,40,23,24,35,37,39,90,76,38,93,54,25,94,76,52,69,23,45,60,86,70,35,72,36,72,82,53,58,24,58,90,64,78,43,33,27,26,24,29,74,50,48,32,58,68,53,44,49,50,48,27,36,68,50,35,67,40,6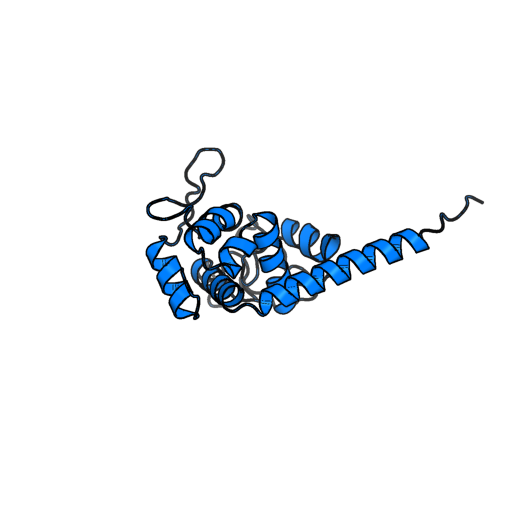5,53,40,40,65,69,52,49,52,43,40,52,46,48,52,28,49,77,49,62,14,45,62,32,28,74,65,17,38,51,61,61,16,41,29,31,40,18,79,78,40,58,34,31,15,45,25,82,97,38,64,42,56,59,51,95,87,35,77,64,84,64,76,55,47,55,38,70,57,49,51,51,47,17,42,73,55,64,26,60,74,115

Radius of gyration: 17.98 Å; Cα contacts (8 Å, |Δi|>4): 319; chains: 1; bounding box: 64×36×50 Å

Mean predicted aligned error: 4.98 Å

Nearest PDB structures (foldseek):
  1d9u-assembly1_A  TM=7.849E-01  e=1.210E-07  Lambdavirus lambda
  8kea-assembly1_C  TM=6.893E-01  e=2.705E-05  unclassified Caudoviricetes
  7ezx-assembly1_P1  TM=2.000E-01  e=8.704E+00  Porphyridium purpureum

Secondary structure (DSSP, 8-state):
-------HHHHHHHHHHHHHHHHHHHHHTTSHHHHHHHHHHHHHHT--TTBBTTTTTSTTGGGTTTB----SS-----GGGS---BTTTTB-HHHIIIIIIIIH------HHHHHHHHHHHHHHTT-HHHHHTT-HHHHHHHHTTT-TTS-SBTTB-SPPBTTB---S----HHHHHHHHHHTT----

pLDDT: mean 93.17, std 10.28, range [38.88, 98.81]

Foldseek 3Di:
DDDDPPCPVVVVVQQVQLQVLLVVLVVLCVQLLLVLLLQLLLVLVVFAQFFAPCQPHHPCNVVVQGGDDFFQAQPQHGPPSPFSQHGSNRAGNVLCCCCQCRRNVHGTSGPSSVSSSLSVLLVVLVLSVCRSVQVVQCNQLSSLVPDQQTANGAPGHRDADPPHNPPDHHDHHVVSVVSSVVSVGHHD

Sequence (188 aa):
MTPVKDSSPKAVSVDAKQQKRRAENAEFLKNKNVKAFLDTLAQVEGGNYHAKFGYGWAAGWKSGKWTFSDESTHPGPGFGGSTTASGRYQITKATWSELSIKAMGLSDFSPGTQDLIAVELLRNVSAIEPLTGGDLKTAVGKASKKWEALPMGPGLANRPINGKPSGQPYTEYDEVEKIYKGFGGTVK